Protein 6JTG (pdb70)

InterPro domains:
  IPR001401 Dynamin, GTPase domain [SM00053] (265-515)
  IPR001401 Dynamin, GTPase domain [cd08771] (287-561)
  IPR022812 Dynamin [PR00195] (288-306)
  IPR022812 Dynamin [PR00195] (313-330)
  IPR022812 Dynamin [PR00195] (388-405)
  IPR022812 Dynamin [PR00195] (457-473)
  IPR022812 Dynamin [PTHR11566] (264-950)
  IPR027417 P-loop containing nucleoside triphosphate hydrolase [G3DSA:3.40.50.300] (258-605)
  IPR027417 P-loop containing nucleoside triphosphate hydrolase [SSF52540] (259-561)
  IPR030381 Dynamin-type guanine nucleotide-binding (G) domain [PS51718] (285-561)
  IPR045063 Dynamin, N-terminal [PF00350] (291-469)
  IPR045817 Dynamin-like GTPase OPA1, C-terminal [PF19434] (617-960)

Secondary structure (DSSP, 8-state):
-HHHHHHHHHHHSTT---SSS-------EEEEEBTTSSHHHHHHHHHT---S---TTS----S-EEEEEEE-SS-EEEETT--PPEETTSHHHHHHHHHHHHHHHHHHS-TT-S-----EEEEEEETTPPPEEEEE-PPB-SSPPTTS-TTHHHHHHHHHHHHH-STT-EEEEEEETTS-GGG-SSHHHHHHHSTT-SSEEEEEE-HHHHHHH-S-HHHHHHHHTT-SSS---SEEEE-----SSS---HHHHHHHHHHHHHT-HHHHTTSS-STT-SHHHHHHHHHHHHHHHHHHHSHHHHHHHHHHHHHT--TTHHHHHHHHHHHH--

Radius of gyration: 19.71 Å; Cα contacts (8 Å, |Δi|>4): 601; chains: 1; bounding box: 55×47×51 Å

Organism: Homo sapiens (NCBI:txid9606)

Sequence (330 aa):
SLIDMYSEVLDVLSDYDASYNTQDHLPRVVVVGDQSAGKTSVLEMIAQARIFPRGSGEMMTRSPVKVTLSEGPHHVALFKDSSREFDLTKEEDLAALRHEIELRMRKNVKEGCTVSPETISLNVKGPGLQRMVLVDLPGVINTVTSGMAPDTKETIFSISKAYMQNPNAIILCIQDGSVDAERSIVTDLVSQMDPHGRRTIFVLTKVDLAEKNVASPSRIQQIIEGKLFPMKALGYFAVVTGKGNSSESIEAIREYEEEFFQNSKLLKTSMLKAHQVTTRNLSLAVSDCFWKMVRESVEQQADSFKATRFNLEVREIQEKLDAFIEALHQ

Nearest PDB structures (foldseek):
  6jtg-assembly1_A-2  TM=1.003E+00  e=5.827E-71  Homo sapiens
  8ct1-assembly1_A  TM=9.389E-01  e=1.169E-50  Homo sapiens
  8eew-assembly1_A  TM=9.329E-01  e=7.433E-46  Homo sapiens
  4p4s-assembly1_A  TM=8.365E-01  e=9.097E-20  Homo sapiens
  4p4s-assembly1_B  TM=7.078E-01  e=1.936E-21  Homo sapiens

GO terms:
  GO:1902236 negative regulation of endoplasmic reticulum stress-induced intrinsic apoptotic signaling pathway (P, IGI)
  GO:0007005 mitochondrion organization (P, IMP)
  GO:0070300 phosphatidic acid binding (F, IDA)
  GO:0003924 GTPase activity (F, IDA)
  GO:1990627 mitochondrial inner membrane fusion (P, IDA)
  GO:0051259 protein complex oligomerization (P, IDA)
  GO:0046039 GTP metabolic process (P, IDA)
  GO:0097749 membrane tubulation (P, IDA)
  GO:0140523 GTPase-dependent fusogenic activity (F, IDA)
  GO:0180020 membrane bending activity (F, IDA)
  GO:1901612 cardiolipin binding (F, IDA)
  GO:0005743 mitochondrial inner membrane (C, EXP)
  GO:0005758 mitochondrial intermembrane space (C, EXP)
  GO:0003924 GTPase activity (F, EXP)
  GO:0042407 cristae formation (P, IMP)
  GO:0008053 mitochondrial fusion (P, IMP)
  GO:0005515 protein binding (F, IPI)
  GO:0005739 mitochondrion (C, HTP)
  GO:0005743 mitochondrial inner membrane (C, TAS)
  GO:0005739 mitochondrion (C, IDA)

Structure (mmCIF, N/CA/C/O backbone):
data_6JTG
#
_entry.id   6JTG
#
_cell.length_a   77.890
_cell.length_b   77.890
_cell.length_c   171.547
_cell.angle_alpha   90.00
_cell.angle_beta   90.00
_cell.angle_gamma   90.00
#
_symmetry.space_group_name_H-M   'P 43 21 2'
#
loop_
_entity.id
_entity.type
_entity.pdbx_description
1 polymer 'Dynamin-like 120 kDa protein, mitochondrial,OPA1 protein'
2 non-polymer "GUANOSINE-5'-DIPHOSPHATE"
3 non-polymer 'MAGNESIUM ION'
4 non-polymer 'BERYLLIUM TRIFLUORIDE ION'
5 non-polymer 'POTASSIUM ION'
6 water water
#
loop_
_atom_site.group_PDB
_atom_site.id
_atom_site.type_symbol
_atom_site.label_atom_id
_atom_site.label_alt_id
_atom_site.label_comp_id
_atom_site.label_asym_id
_atom_site.label_entity_id
_atom_site.label_seq_id
_atom_site.pdbx_PDB_ins_code
_atom_site.Cartn_x
_atom_site.Cartn_y
_atom_site.Cartn_z
_atom_site.occupancy
_atom_site.B_iso_or_equiv
_atom_site.auth_seq_id
_atom_site.auth_comp_id
_atom_site.auth_asym_id
_atom_site.auth_atom_id
_atom_site.pdbx_PDB_model_num
ATOM 1 N N . SER A 1 1 ? -10.912 0.395 -2.567 1.00 30.00 1 SER A N 1
ATOM 2 C CA . SER A 1 1 ? -12.271 -0.004 -2.833 1.00 30.00 1 SER A CA 1
ATOM 3 C C . SER A 1 1 ? -12.928 1.301 -3.019 1.00 30.00 1 SER A C 1
ATOM 4 O O . SER A 1 1 ? -14.099 1.416 -3.185 1.00 30.00 1 SER A O 1
ATOM 7 N N . LEU A 1 2 ? -12.155 2.331 -2.980 1.00 30.00 2 LEU A N 1
ATOM 8 C CA . LEU A 1 2 ? -12.802 3.554 -3.155 1.00 30.00 2 LEU A CA 1
ATOM 9 C C . LEU A 1 2 ? -13.093 3.766 -4.634 1.00 30.00 2 LEU A C 1
ATOM 10 O O . LEU A 1 2 ? -13.848 4.625 -4.984 1.00 30.00 2 LEU A O 1
ATOM 15 N N . ILE A 1 3 ? -12.551 2.901 -5.484 1.00 30.00 3 ILE A N 1
ATOM 16 C CA . ILE A 1 3 ? -12.739 3.024 -6.896 1.00 30.00 3 ILE A CA 1
ATOM 17 C C . ILE A 1 3 ? -13.961 2.257 -7.090 1.00 30.00 3 ILE A C 1
ATOM 18 O O . ILE A 1 3 ? -14.664 2.392 -8.027 1.00 30.00 3 ILE A O 1
ATOM 23 N N . ASP A 1 4 ? -14.207 1.439 -6.120 1.00 30.00 4 ASP A N 1
ATOM 24 C CA . ASP A 1 4 ? -15.353 0.598 -6.124 1.00 30.00 4 ASP A CA 1
ATOM 25 C C . ASP A 1 4 ? -16.508 1.390 -5.647 1.00 30.00 4 ASP A C 1
ATOM 26 O O . ASP A 1 4 ? -17.582 1.242 -6.140 1.00 30.00 4 ASP A O 1
ATOM 31 N N . MET A 1 5 ? -16.276 2.248 -4.689 1.00 58.43 5 MET A N 1
ATOM 32 C CA . MET A 1 5 ? -17.305 3.117 -4.233 1.00 57.42 5 MET A CA 1
ATOM 33 C C . MET A 1 5 ? -17.653 4.085 -5.343 1.00 57.36 5 MET A C 1
ATOM 34 O O . MET A 1 5 ? -18.786 4.344 -5.589 1.00 57.91 5 MET A O 1
ATOM 39 N N . TYR A 1 6 ? -16.659 4.602 -6.025 1.00 53.40 6 TYR A N 1
ATOM 40 C CA . TYR A 1 6 ? -16.901 5.579 -7.035 1.00 52.15 6 TYR A CA 1
ATOM 41 C C . TYR A 1 6 ? -17.753 4.992 -8.104 1.00 49.33 6 TYR A C 1
ATOM 42 O O . TYR A 1 6 ? -18.678 5.588 -8.554 1.00 47.71 6 TYR A O 1
ATOM 51 N N . SER A 1 7 ? -17.422 3.799 -8.524 1.00 52.93 7 SER A N 1
ATOM 52 C CA . SER A 1 7 ? -18.144 3.238 -9.655 1.00 56.13 7 SER A CA 1
ATOM 53 C C . SER A 1 7 ? -19.599 2.986 -9.311 1.00 56.83 7 SER A C 1
ATOM 54 O O . SER A 1 7 ? -20.468 3.057 -10.186 1.00 58.05 7 SER A O 1
ATOM 57 N N . GLU A 1 8 ? -19.889 2.686 -8.053 1.00 58.16 8 GLU A N 1
ATOM 58 C CA . GLU A 1 8 ? -21.276 2.439 -7.707 1.00 60.88 8 GLU A CA 1
ATOM 59 C C . GLU A 1 8 ? -22.049 3.749 -7.609 1.00 62.71 8 GLU A C 1
ATOM 60 O O . GLU A 1 8 ? -23.222 3.809 -7.995 1.00 63.64 8 GLU A O 1
ATOM 66 N N . VAL A 1 9 ? -21.396 4.825 -7.158 1.00 59.40 9 VAL A N 1
ATOM 67 C CA . VAL A 1 9 ? -21.972 6.158 -7.340 1.00 59.02 9 VAL A CA 1
ATOM 68 C C . VAL A 1 9 ? -22.267 6.409 -8.811 1.00 59.09 9 VAL A C 1
ATOM 69 O O . VAL A 1 9 ? -23.298 6.991 -9.161 1.00 64.14 9 VAL A O 1
ATOM 73 N N . LEU A 1 10 ? -21.374 5.962 -9.696 1.00 57.66 10 LEU A N 1
ATOM 74 C CA . LEU A 1 10 ? -21.571 6.196 -11.123 1.00 57.89 10 LEU A CA 1
ATOM 75 C C . LEU A 1 10 ? -22.783 5.444 -11.660 1.00 62.18 10 LEU A C 1
ATOM 76 O O . LEU A 1 10 ? -23.665 6.039 -12.289 1.00 69.08 10 LEU A O 1
ATOM 81 N N . ASP A 1 11 ? -22.838 4.135 -11.450 1.00 62.60 11 ASP A N 1
ATOM 82 C CA . ASP A 1 11 ? -23.886 3.348 -12.087 1.00 63.84 11 ASP A CA 1
ATOM 83 C C . ASP A 1 11 ? -25.176 3.272 -11.267 1.00 68.76 11 ASP A C 1
ATOM 84 O O . ASP A 1 11 ? -26.143 2.660 -11.734 1.00 75.01 11 ASP A O 1
ATOM 89 N N . VAL A 1 12 ? -25.234 3.882 -10.075 1.00 70.10 12 VAL A N 1
ATOM 90 C CA . VAL A 1 12 ? -26.534 4.227 -9.493 1.00 72.83 12 VAL A CA 1
ATOM 91 C C . VAL A 1 12 ? -26.979 5.625 -9.912 1.00 71.75 12 VAL A C 1
ATOM 92 O O . VAL A 1 12 ? -28.180 5.919 -9.875 1.00 77.10 12 VAL A O 1
ATOM 96 N N . LEU A 1 13 ? -26.046 6.493 -10.306 1.00 68.51 13 LEU A N 1
ATOM 97 C CA . LEU A 1 13 ? -26.357 7.775 -10.926 1.00 70.88 13 LEU A CA 1
ATOM 98 C C . LEU A 1 13 ? -26.982 7.621 -12.308 1.00 76.25 13 LEU A C 1
ATOM 99 O O . LEU A 1 13 ? -27.264 8.634 -12.965 1.00 76.44 13 LEU A O 1
ATOM 104 N N . SER A 1 14 ? -27.204 6.381 -12.754 1.00 76.09 14 SER A N 1
ATOM 105 C CA . SER A 1 14 ? -27.717 6.105 -14.095 1.00 81.45 14 SER A CA 1
ATOM 106 C C . SER A 1 14 ? -28.475 4.776 -14.056 1.00 83.97 14 SER A C 1
ATOM 107 O O . SER A 1 14 ? -27.836 3.720 -14.107 1.00 79.86 14 SER A O 1
ATOM 110 N N . ASP A 1 15 ? -29.800 4.760 -13.977 1.00 85.74 15 ASP A N 1
ATOM 111 C CA . ASP A 1 15 ? -30.714 5.876 -13.629 1.00 88.97 15 ASP A CA 1
ATOM 112 C C . ASP A 1 15 ? -30.909 7.055 -14.568 1.00 88.69 15 ASP A C 1
ATOM 113 O O . ASP A 1 15 ? -31.908 7.132 -15.239 1.00 91.37 15 ASP A O 1
ATOM 118 N N . TYR A 1 16 ? -29.963 7.959 -14.610 1.00 90.54 16 TYR A N 1
ATOM 119 C CA . TYR A 1 16 ? -29.862 8.964 -15.663 1.00 90.47 16 TYR A CA 1
ATOM 120 C C . TYR A 1 16 ? -30.946 10.019 -15.765 1.00 93.48 16 TYR A C 1
ATOM 121 O O . TYR A 1 16 ? -31.241 10.447 -16.857 1.00 94.86 16 TYR A O 1
ATOM 130 N N . ASP A 1 17 ? -31.545 10.450 -14.661 1.00 96.17 17 ASP A N 1
ATOM 131 C CA . ASP A 1 17 ? -32.686 11.367 -14.761 1.00 94.58 17 ASP A CA 1
ATOM 132 C C . ASP A 1 17 ? -32.430 12.450 -15.793 1.00 92.42 17 ASP A C 1
ATOM 133 O O . ASP A 1 17 ? -33.193 12.620 -16.707 1.00 91.76 17 ASP A O 1
ATOM 138 N N . ALA A 1 18 ? -31.331 13.165 -15.653 1.00 88.27 18 ALA A N 1
ATOM 139 C CA . ALA A 1 18 ? -30.916 14.109 -16.671 1.00 86.96 18 ALA A CA 1
ATOM 140 C C . ALA A 1 18 ? -31.584 15.458 -16.705 1.00 86.10 18 ALA A C 1
ATOM 141 O O . ALA A 1 18 ? -32.381 15.708 -17.560 1.00 86.60 18 ALA A O 1
ATOM 143 N N . SER A 1 19 ? -31.288 16.326 -15.759 1.00 89.25 19 SER A N 1
ATOM 144 C CA . SER A 1 19 ? -32.043 17.554 -15.632 1.00 85.91 19 SER A CA 1
ATOM 145 C C . SER A 1 19 ? -31.205 18.672 -15.070 1.00 87.12 19 SER A C 1
ATOM 146 O O . SER A 1 19 ? -29.992 18.579 -15.024 1.00 84.70 19 SER A O 1
ATOM 149 N N . TYR A 1 20 ? -31.861 19.741 -14.649 1.00 85.49 20 TYR A N 1
ATOM 150 C CA . TYR A 1 20 ? -31.168 20.866 -14.027 1.00 78.19 20 TYR A CA 1
ATOM 151 C C . TYR A 1 20 ? -30.620 20.487 -12.652 1.00 85.64 20 TYR A C 1
ATOM 152 O O . TYR A 1 20 ? -29.474 20.818 -12.322 1.00 84.35 20 TYR A O 1
ATOM 161 N N . ASN A 1 21 ? -31.421 19.785 -11.844 1.00 86.28 21 ASN A N 1
ATOM 162 C CA . ASN A 1 21 ? -31.043 19.436 -10.479 1.00 89.61 21 ASN A CA 1
ATOM 163 C C . ASN A 1 21 ? -30.128 18.217 -10.398 1.00 92.42 21 ASN A C 1
ATOM 164 O O . ASN A 1 21 ? -29.636 17.906 -9.305 1.00 89.17 21 ASN A O 1
ATOM 169 N N . THR A 1 22 ? -29.882 17.521 -11.530 1.00 87.06 22 THR A N 1
ATOM 170 C CA . THR A 1 22 ? -29.127 16.269 -11.538 1.00 81.24 22 THR A CA 1
ATOM 171 C C . THR A 1 22 ? -28.320 16.187 -12.838 1.00 76.91 22 THR A C 1
ATOM 172 O O . THR A 1 22 ? -28.670 15.470 -13.781 1.00 76.79 22 THR A O 1
ATOM 176 N N . GLN A 1 23 ? -27.227 16.932 -12.884 1.00 68.17 23 GLN A N 1
ATOM 177 C CA . GLN A 1 23 ? -26.234 16.765 -13.930 1.00 58.52 23 GLN A CA 1
ATOM 178 C C . GLN A 1 23 ? -25.235 15.696 -13.510 1.00 52.58 23 GLN A C 1
ATOM 179 O O . GLN A 1 23 ? -24.930 15.534 -12.324 1.00 51.57 23 GLN A O 1
ATOM 185 N N . ASP A 1 24 ? -24.728 14.960 -14.495 1.00 46.83 24 ASP A N 1
ATOM 186 C CA . ASP A 1 24 ? -23.725 13.918 -14.273 1.00 44.52 24 ASP A CA 1
ATOM 187 C C . ASP A 1 24 ? -22.379 14.429 -14.776 1.00 41.55 24 ASP A C 1
ATOM 188 O O . ASP A 1 24 ? -21.976 14.164 -15.911 1.00 39.59 24 ASP A O 1
ATOM 193 N N . HIS A 1 25 ? -21.677 15.162 -13.911 1.00 38.65 25 HIS A N 1
ATOM 194 C CA . HIS A 1 25 ? -20.384 15.753 -14.232 1.00 35.29 25 HIS A CA 1
ATOM 195 C C . HIS A 1 25 ? -19.251 15.049 -13.500 1.00 34.30 25 HIS A C 1
ATOM 196 O O . HIS A 1 25 ? -18.258 15.673 -13.121 1.00 35.55 25 HIS A O 1
ATOM 203 N N . LEU A 1 26 ? -19.378 13.735 -13.316 1.00 35.28 26 LEU A N 1
ATOM 204 C CA . LEU A 1 26 ? -18.276 13.063 -12.636 1.00 34.81 26 LEU A CA 1
ATOM 205 C C . LEU A 1 26 ? -17.257 12.519 -13.643 1.00 27.28 26 LEU A C 1
ATOM 206 O O . LEU A 1 26 ? -17.634 12.021 -14.707 1.00 27.52 26 LEU A O 1
ATOM 211 N N . PRO A 1 27 ? -15.975 12.611 -13.301 1.00 29.57 27 PRO A N 1
ATOM 212 C CA . PRO A 1 27 ? -14.919 12.162 -14.218 1.00 31.27 27 PRO A CA 1
ATOM 213 C C . PRO A 1 27 ? -15.138 10.734 -14.704 1.00 37.94 27 PRO A C 1
ATOM 214 O O . PRO A 1 27 ? -15.430 9.823 -13.913 1.00 36.24 27 PRO A O 1
ATOM 218 N N . ARG A 1 28 ? -15.015 10.561 -16.026 1.00 31.51 28 ARG A N 1
ATOM 219 C CA . ARG A 1 28 ? -14.710 9.289 -16.665 1.00 30.31 28 ARG A CA 1
ATOM 220 C C . ARG A 1 28 ? -13.597 9.539 -17.671 1.00 29.89 28 ARG A C 1
ATOM 221 O O . ARG A 1 28 ? -13.420 10.663 -18.138 1.00 32.01 28 ARG A O 1
ATOM 229 N N . VAL A 1 29 ? -12.826 8.505 -17.982 1.00 27.44 29 VAL A N 1
ATOM 230 C CA . VAL A 1 29 ? -11.856 8.583 -19.066 1.00 27.06 29 VAL A CA 1
ATOM 231 C C . VAL A 1 29 ? -12.539 8.064 -20.320 1.00 29.57 29 VAL A C 1
ATOM 232 O O . VAL A 1 29 ? -12.976 6.911 -20.372 1.00 29.29 29 VAL A O 1
ATOM 236 N N . VAL A 1 30 ? -12.629 8.911 -21.331 1.00 26.27 30 VAL A N 1
ATOM 237 C CA . VAL A 1 30 ? -13.496 8.690 -22.474 1.00 25.55 30 VAL A CA 1
ATOM 238 C C . VAL A 1 30 ? -12.584 8.502 -23.679 1.00 22.48 30 VAL A C 1
ATOM 239 O O . VAL A 1 30 ? -11.750 9.365 -23.963 1.00 23.46 30 VAL A O 1
ATOM 243 N N . VAL A 1 31 ? -12.678 7.350 -24.342 1.00 22.26 31 VAL A N 1
ATOM 244 C CA . VAL A 1 31 ? -11.689 6.943 -25.333 1.00 21.78 31 VAL A CA 1
ATOM 245 C C . VAL A 1 31 ? -12.291 7.189 -26.700 1.00 21.56 31 VAL A C 1
ATOM 246 O O . VAL A 1 31 ? -13.197 6.465 -27.118 1.00 23.75 31 VAL A O 1
ATOM 250 N N . VAL A 1 32 ? -11.787 8.201 -27.410 1.00 20.22 32 VAL A N 1
ATOM 251 C CA . VAL A 1 32 ? -12.383 8.610 -28.678 1.00 19.39 32 VAL A CA 1
ATOM 252 C C . VAL A 1 32 ? -11.306 8.585 -29.754 1.00 19.28 32 VAL A C 1
ATOM 253 O O . VAL A 1 32 ? -10.119 8.688 -29.463 1.00 18.68 32 VAL A O 1
ATOM 257 N N . GLY A 1 33 ? -11.733 8.443 -31.003 1.00 20.46 33 GLY A N 1
ATOM 258 C CA . GLY A 1 33 ? -10.805 8.413 -32.120 1.00 18.25 33 GLY A CA 1
ATOM 259 C C . GLY A 1 33 ? -11.468 7.859 -33.354 1.00 19.86 33 GLY A C 1
ATOM 260 O O . GLY A 1 33 ? -12.528 7.225 -33.288 1.00 22.15 33 GLY A O 1
ATOM 261 N N . ASP A 1 34 ? -10.824 8.098 -34.497 1.00 15.97 34 ASP A N 1
ATOM 262 C CA . ASP A 1 34 ? -11.364 7.567 -35.745 1.00 18.68 34 ASP A CA 1
ATOM 263 C C . ASP A 1 34 ? -11.514 6.051 -35.654 1.00 18.84 34 ASP A C 1
ATOM 264 O O . ASP A 1 34 ? -10.793 5.378 -34.912 1.00 16.55 34 ASP A O 1
ATOM 269 N N . GLN A 1 35 ? -12.458 5.512 -36.427 1.00 18.67 35 GLN A N 1
ATOM 270 C CA . GLN A 1 35 ? -12.584 4.063 -36.554 1.00 21.13 35 GLN A CA 1
ATOM 271 C C . GLN A 1 35 ? -11.224 3.419 -36.842 1.00 21.63 35 GLN A C 1
ATOM 272 O O . GLN A 1 35 ? -10.481 3.862 -37.727 1.00 19.45 35 GLN A O 1
ATOM 278 N N . SER A 1 36 ? -10.888 2.403 -36.046 1.00 17.95 36 SER A N 1
ATOM 279 C CA . SER A 1 36 ? -9.678 1.589 -36.135 1.00 20.38 36 SER A CA 1
ATOM 280 C C . SER A 1 36 ? -8.392 2.316 -35.752 1.00 23.77 36 SER A C 1
ATOM 281 O O . SER A 1 36 ? -7.303 1.771 -35.983 1.00 24.27 36 SER A O 1
ATOM 284 N N . ALA A 1 37 ? -8.467 3.530 -35.192 1.00 21.15 37 ALA A N 1
ATOM 285 C CA . ALA A 1 37 ? -7.259 4.163 -34.671 1.00 22.89 37 ALA A CA 1
ATOM 286 C C . ALA A 1 37 ? -6.635 3.344 -33.547 1.00 22.95 37 ALA A C 1
ATOM 287 O O . ALA A 1 37 ? -5.423 3.452 -33.311 1.00 20.54 37 ALA A O 1
ATOM 289 N N . GLY A 1 38 ? -7.429 2.520 -32.865 1.00 18.90 38 GLY A N 1
ATOM 290 C CA . GLY A 1 38 ? -6.887 1.673 -31.821 1.00 22.87 38 GLY A CA 1
ATOM 291 C C . GLY A 1 38 ? -7.381 1.993 -30.422 1.00 20.98 38 GLY A C 1
ATOM 292 O O . GLY A 1 38 ? -6.674 1.720 -29.449 1.00 20.79 38 GLY A O 1
ATOM 293 N N . LYS A 1 39 ? -8.589 2.565 -30.315 1.00 21.45 39 LYS A N 1
ATOM 294 C CA . LYS A 1 39 ? -9.195 2.865 -29.013 1.00 22.67 39 LYS A CA 1
ATOM 295 C C . LYS A 1 39 ? -9.287 1.608 -28.149 1.00 21.07 39 LYS A C 1
ATOM 296 O O . LYS A 1 39 ? -8.768 1.560 -27.023 1.00 20.96 39 LYS A O 1
ATOM 302 N N . THR A 1 40 ? -9.935 0.569 -28.678 1.00 20.80 40 THR A N 1
ATOM 303 C CA . THR A 1 40 ? -10.085 -0.667 -27.922 1.00 25.19 40 THR A CA 1
ATOM 304 C C . THR A 1 40 ? -8.735 -1.323 -27.643 1.00 24.71 40 THR A C 1
ATOM 305 O O . THR A 1 40 ? -8.553 -1.924 -26.583 1.00 23.86 40 THR A O 1
ATOM 309 N N . SER A 1 41 ? -7.772 -1.194 -28.561 1.00 21.84 41 SER A N 1
ATOM 310 C CA . SER A 1 41 ? -6.448 -1.763 -28.326 1.00 23.59 41 SER A CA 1
ATOM 311 C C . SER A 1 41 ? -5.760 -1.105 -27.131 1.00 24.73 41 SER A C 1
ATOM 312 O O . SER A 1 41 ? -5.140 -1.792 -26.305 1.00 24.37 41 SER A O 1
ATOM 315 N N . VAL A 1 42 ? -5.883 0.222 -27.009 1.00 23.35 42 VAL A N 1
ATOM 316 C CA . VAL A 1 42 ? -5.355 0.924 -25.839 1.00 26.13 42 VAL A CA 1
ATOM 317 C C . VAL A 1 42 ? -6.049 0.434 -24.569 1.00 24.93 42 VAL A C 1
ATOM 318 O O . VAL A 1 42 ? -5.403 0.112 -23.556 1.00 25.47 42 VAL A O 1
ATOM 322 N N . LEU A 1 43 ? -7.379 0.367 -24.611 1.00 23.95 43 LEU A N 1
ATOM 323 C CA . LEU A 1 43 ? -8.116 -0.161 -23.473 1.00 25.58 43 LEU A CA 1
ATOM 324 C C . LEU A 1 43 ? -7.622 -1.551 -23.086 1.00 27.37 43 LEU A C 1
ATOM 325 O O . LEU A 1 43 ? -7.450 -1.843 -21.905 1.00 27.94 43 LEU A O 1
ATOM 330 N N . GLU A 1 44 ? -7.380 -2.423 -24.061 1.00 26.40 44 GLU A N 1
ATOM 331 C CA . GLU A 1 44 ? -6.997 -3.781 -23.702 1.00 28.60 44 GLU A CA 1
ATOM 332 C C . GLU A 1 44 ? -5.578 -3.842 -23.154 1.00 31.52 44 GLU A C 1
ATOM 333 O O . GLU A 1 44 ? -5.287 -4.700 -22.310 1.00 31.34 44 GLU A O 1
ATOM 339 N N . MET A 1 45 ? -4.688 -2.941 -23.581 1.00 27.61 45 MET A N 1
ATOM 340 C CA . MET A 1 45 ? -3.365 -2.950 -22.959 1.00 29.78 45 MET A CA 1
ATOM 341 C C . MET A 1 45 ? -3.424 -2.427 -21.521 1.00 33.07 45 MET A C 1
ATOM 342 O O . MET A 1 45 ? -2.634 -2.859 -20.674 1.00 33.76 45 MET A O 1
ATOM 347 N N . ILE A 1 46 ? -4.374 -1.539 -21.210 1.00 29.07 46 ILE A N 1
ATOM 348 C CA . ILE A 1 46 ? -4.511 -1.080 -19.824 1.00 30.97 46 ILE A CA 1
ATOM 349 C C . ILE A 1 46 ? -5.258 -2.118 -18.957 1.00 35.03 46 ILE A C 1
ATOM 350 O O . ILE A 1 46 ? -4.854 -2.416 -17.826 1.00 33.85 46 ILE A O 1
ATOM 355 N N . ALA A 1 47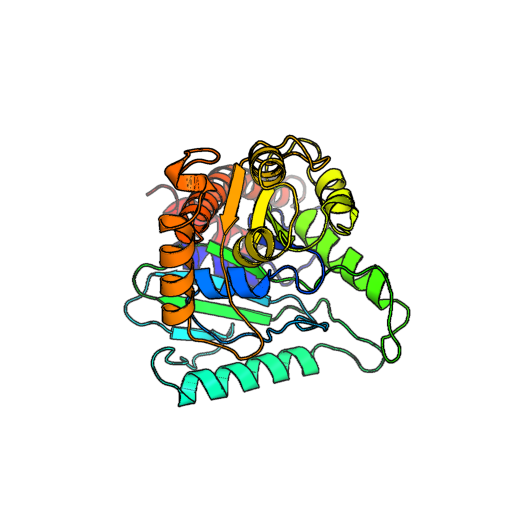 ? -6.350 -2.691 -19.459 1.00 31.97 47 ALA A N 1
ATOM 356 C CA . ALA A 1 47 ? -7.043 -3.746 -18.729 1.00 33.09 47 ALA A CA 1
ATOM 357 C C . ALA A 1 47 ? -6.275 -5.066 -18.756 1.00 35.42 47 ALA A C 1
ATOM 358 O O . ALA A 1 47 ? -6.572 -5.953 -17.944 1.00 32.28 47 ALA A O 1
ATOM 360 N N . GLN A 1 48 ? -5.310 -5.203 -19.677 1.00 31.37 48 GLN A N 1
ATOM 361 C CA . GLN A 1 48 ? -4.457 -6.390 -19.829 1.00 33.77 48 GLN A CA 1
ATOM 362 C C . GLN A 1 48 ? -5.244 -7.669 -20.125 1.00 34.79 48 GLN A C 1
ATOM 363 O O . GLN A 1 48 ? -4.880 -8.758 -19.672 1.00 37.47 48 GLN A O 1
ATOM 369 N N . ALA A 1 49 ? -6.292 -7.562 -20.939 1.00 32.53 49 ALA A N 1
ATOM 370 C CA . ALA A 1 49 ? -7.045 -8.747 -21.330 1.00 35.49 49 ALA A CA 1
ATOM 371 C C . ALA A 1 49 ? -7.591 -8.566 -22.738 1.00 33.40 49 ALA A C 1
ATOM 372 O O . ALA A 1 49 ? -7.970 -7.459 -23.122 1.00 30.60 49 ALA A O 1
ATOM 374 N N . ARG A 1 50 ? -7.656 -9.666 -23.497 1.00 33.18 50 ARG A N 1
ATOM 375 C CA . ARG A 1 50 ? -8.204 -9.649 -24.860 1.00 29.12 50 ARG A CA 1
ATOM 376 C C . ARG A 1 50 ? -9.652 -10.109 -24.819 1.00 32.16 50 ARG A C 1
ATOM 377 O O . ARG A 1 50 ? -9.956 -11.287 -24.999 1.00 31.59 50 ARG A O 1
ATOM 385 N N . ILE A 1 51 ? -10.564 -9.165 -24.617 1.00 32.47 51 ILE A N 1
ATOM 386 C CA . ILE A 1 51 ? -11.929 -9.568 -24.324 1.00 30.20 51 ILE A CA 1
ATOM 387 C C . ILE A 1 51 ? -12.960 -8.818 -25.162 1.00 29.58 51 ILE A C 1
ATOM 388 O O . ILE A 1 51 ? -14.115 -9.246 -25.249 1.00 31.14 51 ILE A O 1
ATOM 393 N N . PHE A 1 52 ? -12.569 -7.718 -25.797 1.00 28.62 52 PHE A N 1
ATOM 394 C CA . PHE A 1 52 ? -13.527 -6.841 -26.474 1.00 25.48 52 PHE A CA 1
ATOM 395 C C . PHE A 1 52 ? -13.456 -6.979 -27.984 1.00 21.93 52 PHE A C 1
ATOM 396 O O . PHE A 1 52 ? -12.417 -7.347 -28.534 1.00 24.12 52 PHE A O 1
ATOM 404 N N . PRO A 1 53 ? -14.533 -6.664 -28.699 1.00 26.92 53 PRO A N 1
ATOM 405 C CA . PRO A 1 53 ? -14.459 -6.697 -30.170 1.00 25.29 53 PRO A CA 1
ATOM 406 C C . PRO A 1 53 ? -13.439 -5.692 -30.685 1.00 25.05 53 PRO A C 1
ATOM 407 O O . PRO A 1 53 ? -13.472 -4.507 -30.340 1.00 26.99 53 PRO A O 1
ATOM 411 N N . ARG A 1 54 ? -12.555 -6.176 -31.551 1.00 22.46 54 ARG A N 1
ATOM 412 C CA . ARG A 1 54 ? -11.352 -5.462 -31.923 1.00 23.50 54 ARG A CA 1
ATOM 413 C C . ARG A 1 54 ? -10.878 -5.974 -33.274 1.00 28.81 54 ARG A C 1
ATOM 414 O O . ARG A 1 54 ? -10.867 -7.182 -33.510 1.00 30.39 54 ARG A O 1
ATOM 422 N N . GLY A 1 55 ? -10.500 -5.053 -34.162 1.00 29.63 55 GLY A N 1
ATOM 423 C CA . GLY A 1 55 ? -9.978 -5.462 -35.450 1.00 29.04 55 GLY A CA 1
ATOM 424 C C . GLY A 1 55 ? -9.856 -4.344 -36.462 1.00 31.57 55 GLY A C 1
ATOM 425 O O . GLY A 1 55 ? -10.600 -3.362 -36.412 1.00 32.91 55 GLY A O 1
ATOM 426 N N . SER A 1 56 ? -8.905 -4.482 -37.378 1.00 33.38 56 SER A N 1
ATOM 427 C CA . SER A 1 56 ? -8.662 -3.489 -38.409 1.00 33.45 56 SER A CA 1
ATOM 428 C C . SER A 1 56 ? -9.692 -3.583 -39.533 1.00 32.06 56 SER A C 1
ATOM 429 O O . SER A 1 56 ? -10.278 -4.638 -39.805 1.00 29.87 56 SER A O 1
ATOM 432 N N . GLY A 1 57 ? -9.896 -2.454 -40.200 1.00 26.27 57 GLY A N 1
ATOM 433 C CA . GLY A 1 57 ? -10.628 -2.431 -41.444 1.00 29.80 57 GLY A CA 1
ATOM 434 C C . GLY A 1 57 ? -12.130 -2.267 -41.350 1.00 30.44 57 GLY A C 1
ATOM 435 O O . GLY A 1 57 ? -12.774 -2.090 -42.396 1.00 30.55 57 GLY A O 1
ATOM 436 N N . GLU A 1 58 ? -12.719 -2.310 -40.151 1.00 32.23 58 GLU A N 1
ATOM 437 C CA . GLU A 1 58 ? -14.173 -2.211 -40.061 1.00 31.39 58 GLU A CA 1
ATOM 438 C C . GLU A 1 58 ? -14.598 -1.745 -38.678 1.00 27.05 58 GLU A C 1
ATOM 439 O O . GLU A 1 58 ? -13.794 -1.666 -37.747 1.00 30.06 58 GLU A O 1
ATOM 445 N N . MET A 1 59 ? -15.888 -1.431 -38.568 1.00 23.74 59 MET A N 1
ATOM 446 C CA . MET A 1 59 ? -16.475 -0.906 -37.339 1.00 26.66 59 MET A CA 1
ATOM 447 C C . MET A 1 59 ? -16.671 -2.036 -36.332 1.00 29.16 59 MET A C 1
ATOM 448 O O . MET A 1 59 ? -17.428 -2.981 -36.590 1.00 28.90 59 MET A O 1
ATOM 453 N N . MET A 1 60 ? -16.019 -1.931 -35.177 1.00 24.45 60 MET A N 1
ATOM 454 C CA . MET A 1 60 ? -16.031 -3.025 -34.224 1.00 22.48 60 MET A CA 1
ATOM 455 C C . MET A 1 60 ? -16.729 -2.702 -32.902 1.00 27.95 60 MET A C 1
ATOM 456 O O . MET A 1 60 ? -17.360 -3.588 -32.319 1.00 28.57 60 MET A O 1
ATOM 461 N N . THR A 1 61 ? -16.655 -1.471 -32.419 1.00 25.94 61 THR A N 1
ATOM 462 C CA . THR A 1 61 ? -17.265 -1.081 -31.150 1.00 22.24 61 THR A CA 1
ATOM 463 C C . THR A 1 61 ? -18.576 -0.367 -31.477 1.00 23.82 61 THR A C 1
ATOM 464 O O . THR A 1 61 ? -18.567 0.795 -31.887 1.00 24.95 61 THR A O 1
ATOM 468 N N . ARG A 1 62 ? -19.710 -1.062 -31.324 1.00 24.59 62 ARG A N 1
ATOM 469 C CA . ARG A 1 62 ? -20.988 -0.544 -31.814 1.00 27.43 62 ARG A CA 1
ATOM 470 C C . ARG A 1 62 ? -21.857 0.014 -30.697 1.00 23.69 62 ARG A C 1
ATOM 471 O O . ARG A 1 62 ? -22.999 0.408 -30.942 1.00 26.22 62 ARG A O 1
ATOM 479 N N . SER A 1 63 ? -21.320 0.101 -29.493 1.00 23.36 63 SER A N 1
ATOM 480 C CA . SER A 1 63 ? -21.994 0.749 -28.378 1.00 28.18 63 SER A CA 1
ATOM 481 C C . SER A 1 63 ? -20.926 1.101 -27.355 1.00 25.13 63 SER A C 1
ATOM 482 O O . SER A 1 63 ? -19.834 0.542 -27.399 1.00 27.19 63 SER A O 1
ATOM 485 N N . PRO A 1 64 ? -21.191 2.044 -26.456 1.00 24.86 64 PRO A N 1
ATOM 486 C CA . PRO A 1 64 ? -20.176 2.367 -25.442 1.00 26.09 64 PRO A CA 1
ATOM 487 C C . PRO A 1 64 ? -19.955 1.193 -24.495 1.00 29.93 64 PRO A C 1
ATOM 488 O O . PRO A 1 64 ? -20.887 0.461 -24.155 1.00 30.37 64 PRO A O 1
ATOM 492 N N . VAL A 1 65 ? -18.706 1.013 -24.075 1.00 24.29 65 VAL A N 1
ATOM 493 C CA . VAL A 1 65 ? -18.329 -0.051 -23.159 1.00 24.72 65 VAL A CA 1
ATOM 494 C C . VAL A 1 65 ? -17.645 0.614 -21.974 1.00 25.49 65 VAL A C 1
ATOM 495 O O . VAL A 1 65 ? -16.540 1.138 -22.115 1.00 28.09 65 VAL A O 1
ATOM 499 N N . LYS A 1 66 ? -18.298 0.600 -20.813 1.00 26.86 66 LYS A N 1
ATOM 500 C CA . LYS A 1 66 ? -17.757 1.187 -19.588 1.00 28.94 66 LYS A CA 1
ATOM 501 C C . LYS A 1 66 ? -17.021 0.104 -18.799 1.00 27.16 66 LYS A C 1
ATOM 502 O O . LYS A 1 66 ? -17.602 -0.929 -18.448 1.00 28.32 66 LYS A O 1
ATOM 508 N N . VAL A 1 67 ? -15.736 0.329 -18.561 1.00 25.76 67 VAL A N 1
ATOM 509 C CA . VAL A 1 67 ? -14.877 -0.580 -17.820 1.00 26.65 67 VAL A CA 1
ATOM 510 C C . VAL A 1 67 ? -14.360 0.153 -16.591 1.00 29.80 67 VAL A C 1
ATOM 511 O O . VAL A 1 67 ? -13.708 1.198 -16.706 1.00 30.97 67 VAL A O 1
ATOM 515 N N . THR A 1 68 ? -14.654 -0.387 -15.422 1.00 28.28 68 THR A N 1
ATOM 516 C CA . THR A 1 68 ? -14.061 0.065 -14.178 1.00 26.82 68 THR A CA 1
ATOM 517 C C . THR A 1 68 ? -12.875 -0.842 -13.893 1.00 29.32 68 THR A C 1
ATOM 518 O O . THR A 1 68 ? -13.024 -2.065 -13.874 1.00 33.81 68 THR A O 1
ATOM 522 N N . LEU A 1 69 ? -11.696 -0.256 -13.758 1.00 28.63 69 LEU A N 1
ATOM 523 C CA . LEU A 1 69 ? -10.471 -0.984 -13.473 1.00 32.43 69 LEU A CA 1
ATOM 524 C C . LEU A 1 69 ? -10.119 -0.792 -12.010 1.00 36.70 69 LEU A C 1
ATOM 525 O O . LEU A 1 69 ? -10.010 0.350 -11.542 1.00 41.77 69 LEU A O 1
ATOM 530 N N . SER A 1 70 ? -9.912 -1.899 -11.301 1.00 38.94 70 SER A N 1
ATOM 531 C CA . SER A 1 70 ? -9.581 -1.841 -9.884 1.00 42.49 70 SER A CA 1
ATOM 532 C C . SER A 1 70 ? -8.523 -2.884 -9.551 1.00 46.46 70 SER A C 1
ATOM 533 O O . SER A 1 70 ? -8.244 -3.802 -10.335 1.00 39.97 70 SER A O 1
ATOM 536 N N . GLU A 1 71 ? -7.933 -2.713 -8.364 1.00 52.83 71 GLU A N 1
ATOM 537 C CA . GLU A 1 71 ? -6.893 -3.609 -7.869 1.00 49.26 71 GLU A CA 1
ATOM 538 C C . GLU A 1 71 ? -7.509 -4.884 -7.320 1.00 42.79 71 GLU A C 1
ATOM 539 O O . GLU A 1 71 ? -8.577 -4.866 -6.702 1.00 38.41 71 GLU A O 1
ATOM 545 N N . GLY A 1 72 ? -6.833 -5.994 -7.547 1.00 44.04 72 GLY A N 1
ATOM 546 C CA . GLY A 1 72 ? -7.300 -7.247 -7.022 1.00 42.91 72 GLY A CA 1
ATOM 547 C C . GLY A 1 72 ? -6.223 -8.303 -7.028 1.00 43.79 72 GLY A C 1
ATOM 548 O O . GLY A 1 72 ? -5.223 -8.217 -7.751 1.00 42.35 72 GLY A O 1
ATOM 549 N N . PRO A 1 73 ? -6.496 -9.381 -6.343 1.00 46.73 73 PRO A N 1
ATOM 550 C CA . PRO A 1 73 ? -5.607 -10.511 -6.256 1.00 42.11 73 PRO A CA 1
ATOM 551 C C . PRO A 1 73 ? -5.651 -11.415 -7.464 1.00 44.83 73 PRO A C 1
ATOM 552 O O . PRO A 1 73 ? -4.671 -11.994 -7.797 1.00 50.39 73 PRO A O 1
ATOM 556 N N . HIS A 1 74 ? -6.746 -11.510 -8.158 1.00 43.00 74 HIS A N 1
ATOM 557 C CA . HIS A 1 74 ? -6.718 -12.297 -9.374 1.00 44.97 74 HIS A CA 1
ATOM 558 C C . HIS A 1 74 ? -7.159 -11.498 -10.598 1.00 39.43 74 HIS A C 1
ATOM 559 O O . HIS A 1 74 ? -7.939 -10.650 -10.421 1.00 37.61 74 HIS A O 1
ATOM 566 N N . HIS A 1 75 ? -6.659 -11.735 -11.814 1.00 37.79 75 HIS A N 1
ATOM 567 C CA . HIS A 1 75 ? -7.223 -11.024 -12.950 1.00 34.44 75 HIS A CA 1
ATOM 568 C C . HIS A 1 75 ? -8.624 -11.553 -13.241 1.00 33.28 75 HIS A C 1
ATOM 569 O O . HIS A 1 75 ? -8.763 -12.655 -13.781 1.00 37.85 75 HIS A O 1
ATOM 576 N N . VAL A 1 76 ? -9.668 -10.789 -12.896 1.00 29.69 76 VAL A N 1
ATOM 577 C CA . VAL A 1 76 ? -11.050 -11.220 -13.099 1.00 32.98 76 VAL A CA 1
ATOM 578 C C . VAL A 1 76 ? -11.856 -10.115 -13.768 1.00 31.77 76 VAL A C 1
ATOM 579 O O . VAL A 1 76 ? -11.495 -8.940 -13.727 1.00 32.63 76 VAL A O 1
ATOM 583 N N . ALA A 1 77 ? -12.983 -10.510 -14.372 1.00 31.85 77 ALA A N 1
ATOM 584 C CA . ALA A 1 77 ? -13.957 -9.573 -14.919 1.00 26.42 77 ALA A CA 1
ATOM 585 C C . ALA A 1 77 ? -15.363 -10.017 -14.546 1.00 28.81 77 ALA A C 1
ATOM 586 O O . ALA A 1 77 ? -15.653 -11.213 -14.528 1.00 31.55 77 ALA A O 1
ATOM 588 N N . LEU A 1 78 ? -16.227 -9.045 -14.246 1.00 29.33 78 LEU A N 1
ATOM 589 C CA . LEU A 1 78 ? -17.638 -9.273 -13.954 1.00 29.34 78 LEU A CA 1
ATOM 590 C C . LEU A 1 78 ? -18.478 -8.248 -14.681 1.00 28.89 78 LEU A C 1
ATOM 591 O O . LEU A 1 78 ? -18.144 -7.069 -14.661 1.00 31.83 78 LEU A O 1
ATOM 596 N N . PHE A 1 79 ? -19.598 -8.661 -15.257 1.00 27.23 79 PHE A N 1
ATOM 597 C CA . PHE A 1 79 ? -20.532 -7.637 -15.702 1.00 29.89 79 PHE A CA 1
ATOM 598 C C . PHE A 1 79 ? -21.152 -6.926 -14.505 1.00 33.77 79 PHE A C 1
ATOM 599 O O . PHE A 1 79 ? -21.164 -7.431 -13.379 1.00 34.33 79 PHE A O 1
ATOM 607 N N . LYS A 1 80 ? -21.652 -5.720 -14.769 1.00 34.84 80 LYS A N 1
ATOM 608 C CA . LYS A 1 80 ? -22.432 -4.982 -13.789 1.00 37.27 80 LYS A CA 1
ATOM 609 C C . LYS A 1 80 ? -23.634 -5.800 -13.330 1.00 38.31 80 LYS A C 1
ATOM 610 O O . LYS A 1 80 ? -24.291 -6.470 -14.130 1.00 37.17 80 LYS A O 1
ATOM 616 N N . ASP A 1 81 ? -23.922 -5.735 -12.028 1.00 42.99 81 ASP A N 1
ATOM 617 C CA . ASP A 1 81 ? -25.027 -6.482 -11.417 1.00 44.69 81 ASP A CA 1
ATOM 618 C C . ASP A 1 81 ? -24.964 -7.956 -11.797 1.00 43.96 81 ASP A C 1
ATOM 619 O O . ASP A 1 81 ? -25.940 -8.545 -12.267 1.00 46.88 81 ASP A O 1
ATOM 624 N N . SER A 1 82 ? -23.793 -8.551 -11.611 1.00 40.14 82 SER A N 1
ATOM 625 C CA . SER A 1 82 ? -23.651 -9.968 -11.883 1.00 39.17 82 SER A CA 1
ATOM 626 C C . SER A 1 82 ? -22.626 -10.526 -10.911 1.00 35.03 82 SER A C 1
ATOM 627 O O . SER A 1 82 ? -21.746 -9.811 -10.431 1.00 40.25 82 SER A O 1
ATOM 630 N N . SER A 1 83 ? -22.767 -11.802 -10.609 1.00 36.78 83 SER A N 1
ATOM 631 C CA . SER A 1 83 ? -21.868 -12.481 -9.694 1.00 40.77 83 SER A CA 1
ATOM 632 C C . SER A 1 83 ? -20.860 -13.365 -10.413 1.00 36.85 83 SER A C 1
ATOM 633 O O . SER A 1 83 ? -19.880 -13.789 -9.793 1.00 39.78 83 SER A O 1
ATOM 636 N N . ARG A 1 84 ? -21.070 -13.648 -11.695 1.00 29.81 84 ARG A N 1
ATOM 637 C CA . ARG A 1 84 ? -20.157 -14.518 -12.420 1.00 33.83 84 ARG A CA 1
ATOM 638 C C . ARG A 1 84 ? -18.794 -13.849 -12.586 1.00 32.93 84 ARG A C 1
ATOM 639 O O . ARG A 1 84 ? -18.686 -12.779 -13.194 1.00 32.35 84 ARG A O 1
ATOM 647 N N . GLU A 1 85 ? -17.760 -14.485 -12.050 1.00 32.02 85 GLU A N 1
ATOM 648 C CA . GLU A 1 85 ? -16.383 -14.070 -12.261 1.00 34.85 85 GLU A CA 1
ATOM 649 C C . GLU A 1 85 ? -15.829 -14.792 -13.478 1.00 35.73 85 GLU A C 1
ATOM 650 O O . GLU A 1 85 ? -15.797 -16.027 -13.503 1.00 39.41 85 GLU A O 1
ATOM 656 N N . PHE A 1 86 ? -15.383 -14.032 -14.473 1.00 34.49 86 PHE A N 1
ATOM 657 C CA . PHE A 1 86 ? -14.591 -14.575 -15.570 1.00 32.58 86 PHE A CA 1
ATOM 658 C C . PHE A 1 86 ? -13.127 -14.543 -15.155 1.00 32.13 86 PHE A C 1
ATOM 659 O O . PHE A 1 86 ? -12.589 -13.477 -14.824 1.00 32.92 86 PHE A O 1
ATOM 667 N N . ASP A 1 87 ? -12.493 -15.709 -15.155 1.00 34.10 87 ASP A N 1
ATOM 668 C CA . ASP A 1 87 ? -11.079 -15.840 -14.805 1.00 37.52 87 ASP A CA 1
ATOM 669 C C . ASP A 1 87 ? -10.240 -15.501 -16.037 1.00 35.48 87 ASP A C 1
ATOM 670 O O . ASP A 1 87 ? -10.115 -16.308 -16.959 1.00 32.19 87 ASP A O 1
ATOM 675 N N . LEU A 1 88 ? -9.635 -14.311 -16.046 1.00 37.15 88 LEU A N 1
ATOM 676 C CA . LEU A 1 88 ? -8.887 -13.855 -17.214 1.00 33.70 88 LEU A CA 1
ATOM 677 C C . LEU A 1 88 ? -7.565 -14.589 -17.420 1.00 36.86 88 LEU A C 1
ATOM 678 O O . LEU A 1 88 ? -6.829 -14.234 -18.353 1.00 38.79 88 LEU A O 1
ATOM 683 N N . THR A 1 89 ? -7.239 -15.597 -16.612 1.00 33.83 89 THR A N 1
ATOM 684 C CA . THR A 1 89 ? -6.078 -16.431 -16.902 1.00 36.68 89 THR A CA 1
ATOM 685 C C . THR A 1 89 ? -6.457 -17.718 -17.628 1.00 38.39 89 THR A C 1
ATOM 686 O O . THR A 1 89 ? -5.568 -18.399 -18.145 1.00 37.96 89 THR A O 1
ATOM 690 N N . LYS A 1 90 ? -7.751 -18.038 -17.709 1.00 37.40 90 LYS A N 1
ATOM 691 C CA . LYS A 1 90 ? -8.247 -19.251 -18.352 1.00 37.00 90 LYS A CA 1
ATOM 692 C C . LYS A 1 90 ? -8.785 -18.925 -19.744 1.00 39.28 90 LYS A C 1
ATOM 693 O O . LYS A 1 90 ? -9.686 -18.091 -19.890 1.00 37.96 90 LYS A O 1
ATOM 699 N N . GLU A 1 91 ? -8.257 -19.604 -20.762 1.00 37.92 91 GLU A N 1
ATOM 700 C CA . GLU A 1 91 ? -8.686 -19.322 -22.124 1.00 39.41 91 GLU A CA 1
ATOM 701 C C . GLU A 1 91 ? -10.168 -19.614 -22.336 1.00 41.87 91 GLU A C 1
ATOM 702 O O . GLU A 1 91 ? -10.824 -18.928 -23.126 1.00 43.88 91 GLU A O 1
ATOM 708 N N . GLU A 1 92 ? -10.725 -20.616 -21.660 1.00 41.54 92 GLU A N 1
ATOM 709 C CA . GLU A 1 92 ? -12.148 -20.891 -21.847 1.00 39.94 92 GLU A CA 1
ATOM 710 C C . GLU A 1 92 ? -13.002 -19.745 -21.306 1.00 38.64 92 GLU A C 1
ATOM 711 O O . GLU A 1 92 ? -14.028 -19.378 -21.906 1.00 35.78 92 GLU A O 1
ATOM 717 N N . ASP A 1 93 ? -12.564 -19.138 -20.196 1.00 36.34 93 ASP A N 1
ATOM 718 C CA . ASP A 1 93 ? -13.274 -17.986 -19.646 1.00 34.36 93 ASP A CA 1
ATOM 719 C C . ASP A 1 93 ? -13.153 -16.779 -20.563 1.00 32.54 93 ASP A C 1
ATOM 720 O O . ASP A 1 93 ? -14.155 -16.105 -20.828 1.00 32.47 93 ASP A O 1
ATOM 725 N N . LEU A 1 94 ? -11.934 -16.492 -21.044 1.00 32.57 94 LEU A N 1
ATOM 726 C CA . LEU A 1 94 ? -11.723 -15.425 -22.024 1.00 34.57 94 LEU A CA 1
ATOM 727 C C . LEU A 1 94 ? -12.635 -15.601 -23.236 1.00 33.31 94 LEU A C 1
ATOM 728 O O . LEU A 1 94 ? -13.302 -14.654 -23.668 1.00 29.89 94 LEU A O 1
ATOM 733 N N . ALA A 1 95 ? -12.682 -16.812 -23.792 1.00 33.59 95 ALA A N 1
ATOM 734 C CA . ALA A 1 95 ? -13.469 -17.038 -24.998 1.00 35.93 95 ALA A CA 1
ATOM 735 C C . ALA A 1 95 ? -14.953 -16.828 -24.718 1.00 31.48 95 ALA A C 1
ATOM 736 O O . ALA A 1 95 ? -15.654 -16.128 -25.469 1.00 30.16 95 ALA A O 1
ATOM 738 N N . ALA A 1 96 ? -15.441 -17.414 -23.620 1.00 30.38 96 ALA A N 1
ATOM 739 C CA . ALA A 1 96 ? -16.817 -17.180 -23.206 1.00 32.00 96 ALA A CA 1
ATOM 740 C C . ALA A 1 96 ? -17.109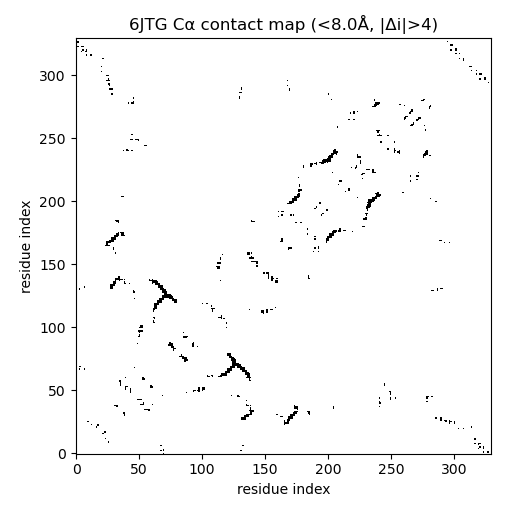 -15.686 -23.056 1.00 28.99 96 ALA A C 1
ATOM 741 O O . ALA A 1 96 ? -18.146 -15.207 -23.521 1.00 24.53 96 ALA A O 1
ATOM 743 N N . LEU A 1 97 ? -16.195 -14.935 -22.423 1.00 27.92 97 LEU A N 1
ATOM 744 C CA . LEU A 1 97 ? -16.428 -13.513 -22.184 1.00 28.21 97 LEU A CA 1
ATOM 745 C C . LEU A 1 97 ? -16.466 -12.722 -23.491 1.00 30.13 97 LEU A C 1
ATOM 746 O O . LEU A 1 97 ? -17.283 -11.799 -23.645 1.00 30.03 97 LEU A O 1
ATOM 751 N N . ARG A 1 98 ? -15.586 -13.055 -24.440 1.00 27.24 98 ARG A N 1
ATOM 752 C CA . ARG A 1 98 ? -15.659 -12.407 -25.743 1.00 29.49 98 ARG A CA 1
ATOM 753 C C . ARG A 1 98 ? -17.032 -12.604 -26.346 1.00 30.53 98 ARG A C 1
ATOM 754 O O . ARG A 1 98 ? -17.664 -11.644 -26.816 1.00 32.55 98 ARG A O 1
ATOM 762 N N . HIS A 1 99 ? -17.531 -13.842 -26.293 1.00 29.28 99 HIS A N 1
ATOM 763 C CA . HIS A 1 99 ? -18.855 -14.115 -26.839 1.00 28.60 99 HIS A CA 1
ATOM 764 C C . HIS A 1 99 ? -19.953 -13.325 -26.106 1.00 32.95 99 HIS A C 1
ATOM 765 O O . HIS A 1 99 ? -20.860 -12.767 -26.748 1.00 32.85 99 HIS A O 1
ATOM 772 N N . GLU A 1 100 ? -19.878 -13.251 -24.768 1.00 29.76 100 GLU A N 1
ATOM 773 C CA . GLU A 1 100 ? -20.929 -12.588 -23.992 1.00 32.05 100 GLU A CA 1
ATOM 774 C C . GLU A 1 100 ? -20.964 -11.086 -24.264 1.00 31.36 100 GLU A C 1
ATOM 775 O O . GLU A 1 100 ? -22.049 -10.487 -24.340 1.00 26.84 100 GLU A O 1
ATOM 781 N N . ILE A 1 101 ? -19.786 -10.468 -24.442 1.00 33.30 101 ILE A N 1
ATOM 782 C CA . ILE A 1 101 ? -19.718 -9.040 -24.771 1.00 30.73 101 ILE A CA 1
ATOM 783 C C . ILE A 1 101 ? -20.258 -8.778 -26.176 1.00 31.55 101 ILE A C 1
ATOM 784 O O . ILE A 1 101 ? -21.048 -7.845 -26.382 1.00 34.03 101 ILE A O 1
ATOM 789 N N . GLU A 1 102 ? -19.830 -9.577 -27.166 1.00 29.99 102 GLU A N 1
ATOM 790 C CA . GLU A 1 102 ? -20.372 -9.403 -28.515 1.00 31.41 102 GLU A CA 1
ATOM 791 C C . GLU A 1 102 ? -21.883 -9.544 -28.514 1.00 33.26 102 GLU A C 1
ATOM 792 O O . GLU A 1 102 ? -22.584 -8.790 -29.195 1.00 32.79 102 GLU A O 1
ATOM 798 N N . LEU A 1 103 ? -22.401 -10.526 -27.767 1.00 34.69 103 LEU A N 1
ATOM 799 C CA . LEU A 1 103 ? -23.840 -10.754 -27.739 1.00 32.55 103 LEU A CA 1
ATOM 800 C C . LEU A 1 103 ? -24.579 -9.563 -27.147 1.00 33.84 103 LEU A C 1
ATOM 801 O O . LEU A 1 103 ? -25.599 -9.136 -27.699 1.00 34.46 103 LEU A O 1
ATOM 806 N N . ARG A 1 104 ? -24.089 -9.002 -26.030 1.00 30.84 104 ARG A N 1
ATOM 807 C CA . ARG A 1 104 ? -24.762 -7.818 -25.503 1.00 30.21 104 ARG A CA 1
ATOM 808 C C . ARG A 1 104 ? -24.673 -6.651 -26.478 1.00 33.16 104 ARG A C 1
ATOM 809 O O . ARG A 1 104 ? -25.648 -5.911 -26.658 1.00 28.84 104 ARG A O 1
ATOM 817 N N . MET A 1 105 ? -23.512 -6.462 -27.111 1.00 33.66 105 MET A N 1
ATOM 818 C CA . MET A 1 105 ? -23.386 -5.375 -28.075 1.00 28.97 105 MET A CA 1
ATOM 819 C C . MET A 1 105 ? -24.392 -5.530 -29.204 1.00 29.64 105 MET A C 1
ATOM 820 O O . MET A 1 105 ? -25.079 -4.573 -29.570 1.00 32.35 105 MET A O 1
ATOM 825 N N . ARG A 1 106 ? -24.519 -6.740 -29.741 1.00 30.91 106 ARG A N 1
ATOM 826 C CA . ARG A 1 106 ? -25.513 -7.002 -30.776 1.00 37.00 106 ARG A CA 1
ATOM 827 C C . ARG A 1 106 ? -26.938 -6.817 -30.249 1.00 36.28 106 ARG A C 1
ATOM 828 O O . ARG A 1 106 ? -27.822 -6.356 -30.978 1.00 37.33 106 ARG A O 1
ATOM 836 N N . LYS A 1 107 ? -27.181 -7.172 -28.988 1.00 33.60 107 LYS A N 1
ATOM 837 C CA . LYS A 1 107 ? -28.515 -7.016 -28.426 1.00 38.79 107 LYS A CA 1
ATOM 838 C C . LYS A 1 107 ? -28.893 -5.545 -28.315 1.00 35.65 107 LYS A C 1
ATOM 839 O O . LYS A 1 107 ? -30.035 -5.169 -28.595 1.00 36.01 107 LYS A O 1
ATOM 845 N N . ASN A 1 108 ? -27.934 -4.697 -27.943 1.00 35.66 108 ASN A N 1
ATOM 846 C CA . ASN A 1 108 ? -28.202 -3.273 -27.783 1.00 34.24 108 ASN A CA 1
ATOM 847 C C . ASN A 1 108 ? -28.613 -2.598 -29.085 1.00 34.34 108 ASN A C 1
ATOM 848 O O . ASN A 1 108 ? -29.396 -1.646 -29.062 1.00 38.51 108 ASN A O 1
ATOM 853 N N . VAL A 1 109 ? -28.103 -3.053 -30.223 1.00 32.35 109 VAL A N 1
ATOM 854 C CA . VAL A 1 109 ? -28.335 -2.344 -31.477 1.00 35.65 109 VAL A CA 1
ATOM 855 C C . VAL A 1 109 ? -29.733 -2.682 -31.989 1.00 38.30 109 VAL A C 1
ATOM 856 O O . VAL A 1 109 ? -29.983 -3.797 -32.456 1.00 37.49 109 VAL A O 1
ATOM 860 N N . LYS A 1 110 ? -30.636 -1.700 -31.938 1.00 40.75 110 LYS A N 1
ATOM 861 C CA . LYS A 1 110 ? -32.020 -1.889 -32.353 1.00 42.62 110 LYS A CA 1
ATOM 862 C C . LYS A 1 110 ? -32.109 -2.159 -33.857 1.00 46.27 110 LYS A C 1
ATOM 863 O O . LYS A 1 110 ? -31.137 -2.014 -34.604 1.00 48.20 110 LYS A O 1
ATOM 869 N N . GLU A 1 111 ? -33.313 -2.535 -34.304 1.00 49.54 111 GLU A N 1
ATOM 870 C CA . GLU A 1 111 ? -33.437 -3.282 -35.556 1.00 54.76 111 GLU A CA 1
ATOM 871 C C . GLU A 1 111 ? -32.975 -2.470 -36.762 1.00 53.94 111 GLU A C 1
ATOM 872 O O . GLU A 1 111 ? -32.221 -2.973 -37.605 1.00 60.10 111 GLU A O 1
ATOM 878 N N . GLY A 1 112 ? -33.417 -1.220 -36.876 1.00 45.42 112 GLY A N 1
ATOM 879 C CA . GLY A 1 112 ? -32.986 -0.410 -38.010 1.00 46.24 112 GLY A CA 1
ATOM 880 C C . GLY A 1 112 ? -31.774 0.475 -37.757 1.00 48.44 112 GLY A C 1
ATOM 881 O O . GLY A 1 112 ? -31.629 1.545 -38.357 1.00 49.07 112 GLY A O 1
ATOM 882 N N . CYS A 1 113 ? -30.892 0.035 -36.868 1.00 48.14 113 CYS A N 1
ATOM 883 C CA . CYS A 1 113 ? -29.769 0.831 -36.411 1.00 40.85 113 CYS A CA 1
ATOM 884 C C . CYS A 1 113 ? -28.484 0.050 -36.612 1.00 37.73 113 CYS A C 1
ATOM 885 O O . CYS A 1 113 ? -28.490 -1.178 -36.730 1.00 38.44 113 CYS A O 1
ATOM 888 N N . THR A 1 114 ? -27.374 0.784 -36.634 1.00 35.48 114 THR A N 1
ATOM 889 C CA . THR A 1 114 ? -26.051 0.184 -36.728 1.00 32.80 114 THR A CA 1
ATOM 890 C C . THR A 1 114 ? -25.269 0.283 -35.427 1.00 31.70 114 THR A C 1
ATOM 891 O O . THR A 1 114 ? -24.453 -0.590 -35.128 1.00 32.02 114 THR A O 1
ATOM 895 N N . VAL A 1 115 ? -25.557 1.289 -34.620 1.00 30.32 115 VAL A N 1
ATOM 896 C CA . VAL A 1 115 ? -24.796 1.581 -33.420 1.00 32.63 115 VAL A CA 1
ATOM 897 C C . VAL A 1 115 ? -25.803 1.894 -32.325 1.00 31.38 115 VAL A C 1
ATOM 898 O O . VAL A 1 115 ? -26.941 2.272 -32.609 1.00 31.68 115 VAL A O 1
ATOM 902 N N . SER A 1 116 ? -25.402 1.698 -31.072 1.00 30.07 116 SER A N 1
ATOM 903 C CA . SER A 1 116 ? -26.304 1.966 -29.967 1.00 32.04 116 SER A CA 1
ATOM 904 C C . SER A 1 116 ? -25.620 2.835 -28.924 1.00 30.45 116 SER A C 1
ATOM 905 O O . SER A 1 116 ? -24.424 2.685 -28.681 1.00 29.59 116 SER A O 1
ATOM 908 N N . PRO A 1 117 ? -26.353 3.744 -28.283 1.00 31.18 117 PRO A N 1
ATOM 909 C CA . PRO A 1 117 ? -25.821 4.477 -27.131 1.00 32.44 117 PRO A CA 1
ATOM 910 C C . PRO A 1 117 ? -25.998 3.753 -25.803 1.00 33.94 117 PRO A C 1
ATOM 911 O O . PRO A 1 117 ? -25.545 4.267 -24.774 1.00 29.80 117 PRO A O 1
ATOM 915 N N . GLU A 1 118 ? -26.628 2.578 -25.812 1.00 36.45 118 GLU A N 1
ATOM 916 C CA . GLU A 1 118 ? -26.736 1.750 -24.616 1.00 37.18 118 GLU A CA 1
ATOM 917 C C . GLU A 1 118 ? -25.374 1.196 -24.219 1.00 34.46 118 GLU A C 1
ATOM 918 O O . GLU A 1 118 ? -24.699 0.535 -25.019 1.00 33.23 118 GLU A O 1
ATOM 924 N N . THR A 1 119 ? -24.991 1.441 -22.974 1.00 28.90 119 THR A N 1
ATOM 925 C CA . THR A 1 119 ? -23.683 1.066 -22.475 1.00 30.53 119 THR A CA 1
ATOM 926 C C . THR A 1 119 ? -23.635 -0.392 -22.050 1.00 31.98 119 THR A C 1
ATOM 927 O O . THR A 1 119 ? -24.638 -0.988 -21.650 1.00 36.85 119 THR A O 1
ATOM 931 N N . ILE A 1 120 ? -22.440 -0.958 -22.137 1.00 29.31 120 ILE A N 1
ATOM 932 C CA . ILE A 1 120 ? -22.121 -2.258 -21.577 1.00 29.87 120 ILE A CA 1
ATOM 933 C C . ILE A 1 120 ? -21.144 -1.999 -20.446 1.00 29.75 120 ILE A C 1
ATOM 934 O O . ILE A 1 120 ? -20.084 -1.402 -20.667 1.00 29.31 120 ILE A O 1
ATOM 939 N N . SER A 1 121 ? -21.501 -2.405 -19.232 1.00 29.53 121 SER A N 1
ATOM 940 C CA . SER A 1 121 ? -20.686 -2.097 -18.064 1.00 30.56 121 SER A CA 1
ATOM 941 C C . SER A 1 121 ? -20.002 -3.359 -17.566 1.00 30.34 121 SER A C 1
ATOM 942 O O . SER A 1 121 ? -20.614 -4.424 -17.491 1.00 31.07 121 SER A O 1
ATOM 945 N N . LEU A 1 122 ? -18.730 -3.225 -17.226 1.00 31.46 122 LEU A N 1
ATOM 946 C CA . LEU A 1 122 ? -17.906 -4.361 -16.868 1.00 31.22 122 LEU A CA 1
ATOM 947 C C . LEU A 1 122 ? -16.863 -3.888 -15.866 1.00 34.20 122 LEU A C 1
ATOM 948 O O . LEU A 1 122 ? -16.320 -2.786 -16.010 1.00 29.75 122 LEU A O 1
ATOM 953 N N . ASN A 1 123 ? -16.611 -4.706 -14.840 1.00 30.00 123 ASN A N 1
ATOM 954 C CA . ASN A 1 123 ? -15.537 -4.476 -13.888 1.00 30.37 123 ASN A CA 1
ATOM 955 C C . ASN A 1 123 ? -14.405 -5.434 -14.223 1.00 30.04 123 ASN A C 1
ATOM 956 O O . ASN A 1 123 ? -14.645 -6.620 -14.462 1.00 31.44 123 ASN A O 1
ATOM 961 N N . VAL A 1 124 ? -13.184 -4.916 -14.274 1.00 27.86 124 VAL A N 1
ATOM 962 C CA . VAL A 1 124 ? -11.988 -5.730 -14.427 1.00 29.48 124 VAL A CA 1
ATOM 963 C C . VAL A 1 124 ? -11.104 -5.434 -13.233 1.00 28.85 124 VAL A C 1
ATOM 964 O O . VAL A 1 124 ? -10.734 -4.277 -13.009 1.00 30.89 124 VAL A O 1
ATOM 968 N N . LYS A 1 1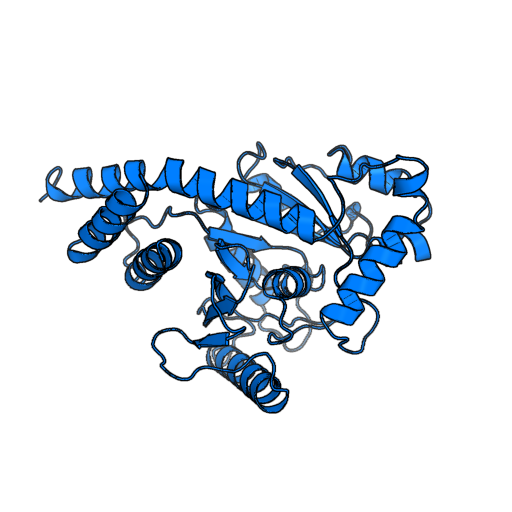25 ? -10.815 -6.458 -12.441 1.00 33.06 125 LYS A N 1
ATOM 969 C CA . LYS A 1 125 ? -9.911 -6.343 -11.308 1.00 37.41 125 LYS A CA 1
ATOM 970 C C . LYS A 1 125 ? -8.660 -7.155 -11.594 1.00 36.82 125 LYS A C 1
ATOM 971 O O . LYS A 1 125 ? -8.691 -8.135 -12.338 1.00 36.70 125 LYS A O 1
ATOM 977 N N . GLY A 1 126 ? -7.550 -6.746 -11.011 1.00 38.63 126 GLY A N 1
ATOM 978 C CA . GLY A 1 126 ? -6.328 -7.453 -11.275 1.00 42.64 126 GLY A CA 1
ATOM 979 C C . GLY A 1 126 ? -5.155 -6.916 -10.495 1.00 45.48 126 GLY A C 1
ATOM 980 O O . GLY A 1 126 ? -5.156 -5.779 -10.014 1.00 44.69 126 GLY A O 1
ATOM 981 N N . PRO A 1 127 ? -4.131 -7.757 -10.342 1.00 48.43 127 PRO A N 1
ATOM 982 C CA . PRO A 1 127 ? -2.928 -7.364 -9.591 1.00 50.12 127 PRO A CA 1
ATOM 983 C C . PRO A 1 127 ? -2.140 -6.306 -10.346 1.00 47.52 127 PRO A C 1
ATOM 984 O O . PRO A 1 127 ? -1.643 -6.549 -11.450 1.00 44.77 127 PRO A O 1
ATOM 988 N N . GLY A 1 128 ? -2.031 -5.126 -9.745 1.00 49.35 128 GLY A N 1
ATOM 989 C CA . GLY A 1 128 ? -1.266 -4.045 -10.331 1.00 49.38 128 GLY A CA 1
ATOM 990 C C . GLY A 1 128 ? -1.990 -3.205 -11.359 1.00 47.00 128 GLY A C 1
ATOM 991 O O . GLY A 1 128 ? -1.349 -2.369 -11.998 1.00 50.65 128 GLY A O 1
ATOM 992 N N . LEU A 1 129 ? -3.297 -3.389 -11.538 1.00 44.65 129 LEU A N 1
ATOM 993 C CA . LEU A 1 129 ? -4.031 -2.588 -12.503 1.00 41.72 129 LEU A CA 1
ATOM 994 C C . LEU A 1 129 ? -4.187 -1.172 -11.988 1.00 41.50 129 LEU A C 1
ATOM 995 O O . LEU A 1 129 ? -4.407 -0.954 -10.797 1.00 46.48 129 LEU A O 1
ATOM 1000 N N . GLN A 1 130 ? -4.053 -0.205 -12.890 1.00 41.39 130 GLN A N 1
ATOM 1001 C CA . GLN A 1 130 ? -4.452 1.161 -12.581 1.00 40.67 130 GLN A CA 1
ATOM 1002 C C . GLN A 1 130 ? -5.945 1.218 -12.273 1.00 40.93 130 GLN A C 1
ATOM 1003 O O . GLN A 1 130 ? -6.754 0.525 -12.896 1.00 45.90 130 GLN A O 1
ATOM 1009 N N . ARG A 1 131 ? -6.320 2.068 -11.326 1.00 41.04 131 ARG A N 1
ATOM 1010 C CA . ARG A 1 131 ? -7.712 2.204 -10.920 1.00 41.57 131 ARG A CA 1
ATOM 1011 C C . ARG A 1 131 ? -8.304 3.436 -11.588 1.00 40.47 131 ARG A C 1
ATOM 1012 O O . ARG A 1 131 ? -7.701 4.515 -11.551 1.00 39.14 131 ARG A O 1
ATOM 1020 N N . MET A 1 132 ? -9.492 3.278 -12.178 1.00 37.07 132 MET A N 1
ATOM 1021 C CA . MET A 1 132 ? -9.911 4.215 -13.215 1.00 34.75 132 MET A CA 1
ATOM 1022 C C . MET A 1 132 ? -11.305 3.807 -13.691 1.00 32.15 132 MET A C 1
ATOM 1023 O O . MET A 1 132 ? -11.747 2.696 -13.407 1.00 30.93 132 MET A O 1
ATOM 1028 N N . VAL A 1 133 ? -12.045 4.681 -14.363 1.00 29.48 133 VAL A N 1
ATOM 1029 C CA . VAL A 1 133 ? -13.274 4.267 -15.035 1.00 29.14 133 VAL A CA 1
ATOM 1030 C C . VAL A 1 133 ? -13.086 4.796 -16.447 1.00 30.75 133 VAL A C 1
ATOM 1031 O O . VAL A 1 133 ? -12.922 6.005 -16.635 1.00 32.14 133 VAL A O 1
ATOM 1035 N N . LEU A 1 134 ? -13.069 3.894 -17.429 1.00 29.45 134 LEU A N 1
ATOM 1036 C CA . LEU A 1 134 ? -12.983 4.230 -18.844 1.00 28.39 134 LEU A CA 1
ATOM 1037 C C . LEU A 1 134 ? -14.272 3.884 -19.574 1.00 30.87 134 LEU A C 1
ATOM 1038 O O . LEU A 1 134 ? -15.040 3.015 -19.162 1.00 31.94 134 LEU A O 1
ATOM 1043 N N . VAL A 1 135 ? -14.482 4.563 -20.697 1.00 26.07 135 VAL A N 1
ATOM 1044 C CA . VAL A 1 135 ? -15.605 4.307 -21.585 1.00 25.60 135 VAL A CA 1
ATOM 1045 C C . VAL A 1 135 ? -15.031 4.247 -22.996 1.00 26.04 135 VAL A C 1
ATOM 1046 O O . VAL A 1 135 ? -14.520 5.252 -23.508 1.00 25.75 135 VAL A O 1
ATOM 1050 N N . ASP A 1 136 ? -15.053 3.057 -23.591 1.00 23.90 136 ASP A N 1
ATOM 1051 C CA . ASP A 1 136 ? -14.636 2.843 -24.969 1.00 23.67 136 ASP A CA 1
ATOM 1052 C C . ASP A 1 136 ? -15.816 3.167 -25.864 1.00 22.85 136 ASP A C 1
ATOM 1053 O O . ASP A 1 136 ? -16.924 2.699 -25.613 1.00 26.51 136 ASP A O 1
ATOM 1058 N N . LEU A 1 137 ? -15.590 3.962 -26.900 1.00 24.29 137 LEU A N 1
ATOM 1059 C CA . LEU A 1 137 ? -16.657 4.484 -27.734 1.00 21.60 137 LEU A CA 1
ATOM 1060 C C . LEU A 1 137 ? -16.534 4.021 -29.184 1.00 24.80 137 LEU A C 1
ATOM 1061 O O . LEU A 1 137 ? -15.456 3.606 -29.633 1.00 24.51 137 LEU A O 1
ATOM 1066 N N . PRO A 1 138 ? -17.638 4.051 -29.934 1.00 22.65 138 PRO A N 1
ATOM 1067 C CA . PRO A 1 138 ? -17.557 3.760 -31.370 1.00 23.46 138 PRO A CA 1
ATOM 1068 C C . PRO A 1 138 ? -16.631 4.721 -32.102 1.00 22.96 138 PRO A C 1
ATOM 1069 O O . PRO A 1 138 ? -16.530 5.906 -31.780 1.00 23.12 138 PRO A O 1
ATOM 1073 N N . GLY A 1 139 ? -15.944 4.178 -33.108 1.00 21.68 139 GLY A N 1
ATOM 1074 C CA . GLY A 1 139 ? -15.037 4.978 -33.903 1.00 22.28 139 GLY A CA 1
ATOM 1075 C C . GLY A 1 139 ? -15.772 5.979 -34.780 1.00 20.71 139 GLY A C 1
ATOM 1076 O O . GLY A 1 139 ? -16.695 5.638 -35.532 1.00 18.38 139 GLY A O 1
ATOM 1077 N N . VAL A 1 140 ? -15.329 7.216 -34.711 1.00 19.09 140 VAL A N 1
ATOM 1078 C CA . VAL A 1 140 ? -15.873 8.249 -35.566 1.00 22.38 140 VAL A CA 1
ATOM 1079 C C . VAL A 1 140 ? -15.485 8.000 -37.034 1.00 20.13 140 VAL A C 1
ATOM 1080 O O . VAL A 1 140 ? -14.392 7.497 -37.349 1.00 18.20 140 VAL A O 1
ATOM 1084 N N . ILE A 1 141 ? -16.430 8.269 -37.938 1.00 20.23 141 ILE A N 1
ATOM 1085 C CA . ILE A 1 141 ? -16.317 7.947 -39.351 1.00 19.39 141 ILE A CA 1
ATOM 1086 C C . ILE A 1 141 ? -16.616 9.194 -40.172 1.00 20.46 141 ILE A C 1
ATOM 1087 O O . ILE A 1 141 ? -17.113 10.199 -39.671 1.00 19.03 141 ILE A O 1
ATOM 1092 N N . ASN A 1 142 ? -16.291 9.111 -41.456 1.00 22.79 142 ASN A N 1
ATOM 1093 C CA . ASN A 1 142 ? -16.656 10.137 -42.407 1.00 22.91 142 ASN A CA 1
ATOM 1094 C C . ASN A 1 142 ? -17.581 9.641 -43.480 1.00 25.97 142 ASN A C 1
ATOM 1095 O O . ASN A 1 142 ? -18.326 10.452 -44.039 1.00 26.76 142 ASN A O 1
ATOM 1100 N N . THR A 1 143 ? -17.585 8.338 -43.764 1.00 25.58 143 THR A N 1
ATOM 1101 C CA . THR A 1 143 ? -18.352 7.780 -44.867 1.00 24.44 143 THR A CA 1
ATOM 1102 C C . THR A 1 143 ? -19.201 6.611 -44.374 1.00 22.29 143 THR A C 1
ATOM 1103 O O . THR A 1 143 ? -18.671 5.626 -43.860 1.00 22.23 143 THR A O 1
ATOM 1107 N N . VAL A 1 144 ? -20.514 6.719 -44.545 1.00 25.85 144 VAL A N 1
ATOM 1108 C CA . VAL A 1 144 ? -21.445 5.649 -44.182 1.00 25.18 144 VAL A CA 1
ATOM 1109 C C . VAL A 1 144 ? -21.430 4.587 -45.270 1.00 26.18 144 VAL A C 1
ATOM 1110 O O . VAL A 1 144 ? -21.779 4.866 -46.420 1.00 29.46 144 VAL A O 1
ATOM 1114 N N . THR A 1 145 ? -21.040 3.366 -44.919 1.00 25.81 145 THR A N 1
ATOM 1115 C CA . THR A 1 145 ? -20.899 2.361 -45.957 1.00 26.84 145 THR A CA 1
ATOM 1116 C C . THR A 1 145 ? -22.162 1.527 -46.065 1.00 29.69 145 THR A C 1
ATOM 1117 O O . THR A 1 145 ? -23.040 1.566 -45.207 1.00 29.51 145 THR A O 1
ATOM 1121 N N . SER A 1 146 ? -22.235 0.754 -47.142 1.00 35.78 146 SER A N 1
ATOM 1122 C CA . SER A 1 146 ? -23.467 0.074 -47.507 1.00 37.58 146 SER A CA 1
ATOM 1123 C C . SER A 1 146 ? -23.817 -0.984 -46.478 1.00 42.70 146 SER A C 1
ATOM 1124 O O . SER A 1 146 ? -22.962 -1.760 -46.042 1.00 45.44 146 SER A O 1
ATOM 1127 N N . GLY A 1 147 ? -25.089 -1.006 -46.082 1.00 42.99 147 GLY A N 1
ATOM 1128 C CA . GLY A 1 147 ? -25.550 -1.830 -44.998 1.00 37.62 147 GLY A CA 1
ATOM 1129 C C . GLY A 1 147 ? -25.797 -1.059 -43.718 1.00 39.99 147 GLY A C 1
ATOM 1130 O O . GLY A 1 147 ? -26.636 -1.467 -42.904 1.00 45.10 147 GLY A O 1
ATOM 1131 N N . MET A 1 148 ? -25.090 0.043 -43.524 1.00 35.92 148 MET A N 1
ATOM 1132 C CA . MET A 1 148 ? -25.257 0.829 -42.320 1.00 32.96 148 MET A CA 1
ATOM 1133 C C . MET A 1 148 ? -26.513 1.665 -42.436 1.00 31.54 148 MET A C 1
ATOM 1134 O O . MET A 1 148 ? -26.933 2.028 -43.530 1.00 34.80 148 MET A O 1
ATOM 1139 N N . ALA A 1 149 ? -27.117 1.944 -41.292 1.00 34.58 149 ALA A N 1
ATOM 1140 C CA . ALA A 1 149 ? -28.177 2.928 -41.214 1.00 31.85 149 ALA A CA 1
ATOM 1141 C C . ALA A 1 149 ? -27.650 4.281 -41.680 1.00 32.57 149 ALA A C 1
ATOM 1142 O O . ALA A 1 149 ? -26.488 4.605 -41.433 1.00 33.30 149 ALA A O 1
ATOM 1144 N N . PRO A 1 150 ? -28.475 5.096 -42.341 1.00 37.26 150 PRO A N 1
ATOM 1145 C CA . PRO A 1 150 ? -27.960 6.362 -42.895 1.00 33.47 150 PRO A CA 1
ATOM 1146 C C . PRO A 1 150 ? -27.481 7.345 -41.841 1.00 35.65 150 PRO A C 1
ATOM 1147 O O . PRO A 1 150 ? -26.529 8.096 -42.097 1.00 36.99 150 PRO A O 1
ATOM 1151 N N . ASP A 1 151 ? -28.107 7.368 -40.666 1.00 32.34 151 ASP A N 1
ATOM 1152 C CA . ASP A 1 151 ? -27.755 8.291 -39.591 1.00 35.00 151 ASP A CA 1
ATOM 1153 C C . ASP A 1 151 ? -26.500 7.879 -38.814 1.00 31.94 151 ASP A C 1
ATOM 1154 O O . ASP A 1 151 ? -26.114 8.582 -37.877 1.00 31.02 151 ASP A O 1
ATOM 1159 N N . THR A 1 152 ? -25.866 6.764 -39.165 1.00 28.23 152 THR A N 1
ATOM 1160 C CA . THR A 1 152 ? -24.844 6.185 -38.299 1.00 30.40 152 THR A CA 1
ATOM 1161 C C . THR A 1 152 ? -23.716 7.170 -37.993 1.00 30.10 152 THR A C 1
ATOM 1162 O O . THR A 1 152 ? -23.247 7.248 -36.852 1.00 28.46 152 THR A O 1
ATOM 1166 N N . LYS A 1 153 ? -23.243 7.903 -39.001 1.00 27.79 153 LYS A N 1
ATOM 1167 C CA . LYS A 1 153 ? -22.161 8.854 -38.766 1.00 27.70 153 LYS A CA 1
ATOM 1168 C C . LYS A 1 153 ? -22.568 9.909 -37.739 1.00 29.39 153 LYS A C 1
ATOM 1169 O O . LYS A 1 153 ? -21.817 10.217 -36.797 1.00 25.47 153 LYS A O 1
ATOM 1175 N N . GLU A 1 154 ? -23.771 10.462 -37.884 1.00 29.21 154 GLU A N 1
ATOM 1176 C CA . GLU A 1 154 ? -24.145 11.476 -36.919 1.00 31.27 154 GLU A CA 1
ATOM 1177 C C . GLU A 1 154 ? -24.456 10.855 -35.562 1.00 26.70 154 GLU A C 1
ATOM 1178 O O . GLU A 1 154 ? -24.136 11.459 -34.538 1.00 26.22 154 GLU A O 1
ATOM 1184 N N . THR A 1 155 ? -24.995 9.634 -35.524 1.00 24.78 155 THR A N 1
ATOM 1185 C CA . THR A 1 155 ? -25.208 8.973 -34.234 1.00 27.50 155 THR A CA 1
ATOM 1186 C C . THR A 1 155 ? -23.892 8.738 -33.509 1.00 27.09 155 THR A C 1
ATOM 1187 O O . THR A 1 155 ? -23.799 8.950 -32.296 1.00 27.55 155 THR A O 1
ATOM 1191 N N . ILE A 1 156 ? -22.862 8.302 -34.240 1.00 27.94 156 ILE A N 1
ATOM 1192 C CA . ILE A 1 156 ? -21.546 8.074 -33.647 1.00 27.66 156 ILE A CA 1
ATOM 1193 C C . ILE A 1 156 ? -20.952 9.379 -33.136 1.00 26.50 156 ILE A C 1
ATOM 1194 O O . ILE A 1 156 ? -20.417 9.433 -32.014 1.00 27.83 156 ILE A O 1
ATOM 1199 N N . PHE A 1 157 ? -21.057 10.458 -33.927 1.00 27.73 157 PHE A N 1
ATOM 1200 C CA . PHE A 1 157 ? -20.622 11.761 -33.423 1.00 27.48 157 PHE A CA 1
ATOM 1201 C C . PHE A 1 157 ? -21.393 12.143 -32.168 1.00 26.59 157 PHE A C 1
ATOM 1202 O O . PHE A 1 157 ? -20.827 12.707 -31.230 1.00 24.15 157 PHE A O 1
ATOM 1210 N N . SER A 1 158 ? -22.687 11.819 -32.129 1.00 30.15 158 SER A N 1
ATOM 1211 C CA . SER A 1 158 ? -23.539 12.206 -31.008 1.00 30.99 158 SER A CA 1
ATOM 1212 C C . SER A 1 158 ? -23.172 11.441 -29.741 1.00 30.39 158 SER A C 1
ATOM 1213 O O . SER A 1 158 ? -23.149 12.008 -28.639 1.00 31.45 158 SER A O 1
ATOM 1216 N N . ILE A 1 159 ? -22.834 10.163 -29.894 1.00 27.27 159 ILE A N 1
ATOM 1217 C CA . ILE A 1 159 ? -22.413 9.351 -28.758 1.00 27.72 159 ILE A CA 1
ATOM 1218 C C . ILE A 1 159 ? -21.085 9.852 -28.214 1.00 29.46 159 ILE A C 1
ATOM 1219 O O . ILE A 1 159 ? -20.877 9.907 -26.989 1.00 31.29 159 ILE A O 1
ATOM 1224 N N . SER A 1 160 ? -20.160 10.227 -29.108 1.00 28.36 160 SER A N 1
ATOM 1225 C CA . SER A 1 160 ? -18.890 10.774 -28.629 1.00 29.72 160 SER A CA 1
ATOM 1226 C C . SER A 1 160 ? -19.087 12.129 -27.960 1.00 30.66 160 SER A C 1
ATOM 1227 O O . SER A 1 160 ? -18.485 12.402 -26.914 1.00 32.43 160 SER A O 1
ATOM 1230 N N . LYS A 1 161 ? -19.923 12.991 -28.548 1.00 29.36 161 LYS A N 1
ATOM 1231 C CA . LYS A 1 161 ? -20.170 14.300 -27.955 1.00 31.83 161 LYS A CA 1
ATOM 1232 C C . LYS A 1 161 ? -20.770 14.160 -26.569 1.00 32.99 161 LYS A C 1
ATOM 1233 O O . LYS A 1 161 ? -20.354 14.852 -25.634 1.00 29.10 161 LYS A O 1
ATOM 1239 N N . ALA A 1 162 ? -21.724 13.237 -26.412 1.00 29.57 162 ALA A N 1
ATOM 1240 C CA . ALA A 1 162 ? -22.381 13.063 -25.125 1.00 28.44 162 ALA A CA 1
ATOM 1241 C C . ALA A 1 162 ? -21.370 12.842 -24.006 1.00 30.54 162 ALA A C 1
ATOM 1242 O O . ALA A 1 162 ? -21.561 13.319 -22.882 1.00 34.81 162 ALA A O 1
ATOM 1244 N N . TYR A 1 163 ? -20.277 12.150 -24.299 1.00 28.77 163 TYR A N 1
ATOM 1245 C CA . TYR A 1 163 ? -19.328 11.770 -23.265 1.00 28.30 163 TYR A CA 1
ATOM 1246 C C . TYR A 1 163 ? -18.210 12.789 -23.118 1.00 28.11 163 TYR A C 1
ATOM 1247 O O . TYR A 1 163 ? -17.741 13.039 -21.999 1.00 27.75 163 TYR A O 1
ATOM 1256 N N . MET A 1 164 ? -17.749 13.365 -24.230 1.00 28.22 164 MET A N 1
ATOM 1257 C CA . MET A 1 164 ? -16.720 14.393 -24.127 1.00 25.11 164 MET A CA 1
ATOM 1258 C C . MET A 1 164 ? -17.278 15.661 -23.499 1.00 27.59 164 MET A C 1
ATOM 1259 O O . MET A 1 164 ? -16.534 16.414 -22.859 1.00 28.77 164 MET A O 1
ATOM 1264 N N . GLN A 1 165 ? -18.584 15.893 -23.644 1.00 23.63 165 GLN A N 1
ATOM 1265 C CA . GLN A 1 165 ? -19.187 17.144 -23.201 1.00 26.30 165 GLN A CA 1
ATOM 1266 C C . GLN A 1 165 ? -19.193 17.271 -21.683 1.00 34.62 165 GLN A C 1
ATOM 1267 O O . GLN A 1 165 ? -19.204 18.395 -21.158 1.00 31.85 165 GLN A O 1
ATOM 1273 N N . ASN A 1 166 ? -19.200 16.146 -20.962 1.00 30.12 166 ASN A N 1
ATOM 1274 C CA . ASN A 1 166 ? -19.048 16.193 -19.520 1.00 30.24 166 ASN A CA 1
ATOM 1275 C C . ASN A 1 166 ? -17.809 17.018 -19.187 1.00 28.31 166 ASN A C 1
ATOM 1276 O O . ASN A 1 166 ? -16.690 16.605 -19.528 1.00 28.69 166 ASN A O 1
ATOM 1281 N N . PRO A 1 167 ? -17.967 18.174 -18.528 1.00 31.46 167 PRO A N 1
ATOM 1282 C CA . PRO A 1 167 ? -16.818 19.072 -18.296 1.00 28.88 167 PRO A CA 1
ATOM 1283 C C . PRO A 1 167 ? -15.718 18.482 -17.440 1.00 29.93 167 PRO A C 1
ATOM 1284 O O . PRO A 1 167 ? -14.615 19.047 -17.412 1.00 27.84 167 PRO A O 1
ATOM 1288 N N . ASN A 1 168 ? -15.966 17.375 -16.742 1.00 32.25 168 ASN A N 1
ATOM 1289 C CA . ASN A 1 168 ? -14.929 16.740 -15.941 1.00 36.67 168 ASN A CA 1
ATOM 1290 C C . ASN A 1 168 ? -14.465 15.407 -16.523 1.00 34.79 168 ASN A C 1
ATOM 1291 O O . ASN A 1 168 ? -13.714 14.683 -15.858 1.00 30.37 168 ASN A O 1
ATOM 1296 N N . ALA A 1 169 ? -14.850 15.082 -17.768 1.00 30.28 169 ALA A N 1
ATOM 1297 C CA . ALA A 1 169 ? -14.311 13.890 -18.415 1.00 30.05 169 ALA A CA 1
ATOM 1298 C C . ALA A 1 169 ? -12.875 14.136 -18.871 1.00 28.84 169 ALA A C 1
ATOM 1299 O O . ALA A 1 169 ? -12.534 15.231 -19.336 1.00 25.86 169 ALA A O 1
ATOM 1301 N N . ILE A 1 170 ? -12.021 13.131 -18.688 1.00 24.11 170 ILE A N 1
ATOM 1302 C CA . ILE A 1 170 ? -10.750 13.093 -19.404 1.00 27.71 170 ILE A CA 1
ATOM 1303 C C . ILE A 1 170 ? -11.004 12.574 -20.816 1.00 28.81 170 ILE A C 1
ATOM 1304 O O . ILE A 1 170 ? -11.566 11.487 -21.001 1.00 25.39 170 ILE A O 1
ATOM 1309 N N . ILE A 1 171 ? -10.602 13.349 -21.818 1.00 25.84 171 ILE A N 1
ATOM 1310 C CA . ILE A 1 171 ? -10.711 12.923 -23.206 1.00 23.58 171 ILE A CA 1
ATOM 1311 C C . ILE A 1 171 ? -9.390 12.266 -23.596 1.00 25.69 171 ILE A C 1
ATOM 1312 O O . ILE A 1 171 ? -8.338 12.917 -23.613 1.00 21.57 171 ILE A O 1
ATOM 1317 N N . LEU A 1 172 ? -9.427 10.951 -23.846 1.00 23.45 172 LEU A N 1
ATOM 1318 C CA . LEU A 1 172 ? -8.276 10.194 -24.337 1.00 22.01 172 LEU A CA 1
ATOM 1319 C C . LEU A 1 172 ? -8.433 10.117 -25.856 1.00 23.50 172 LEU A C 1
ATOM 1320 O O . LEU A 1 172 ? -9.229 9.321 -26.382 1.00 20.64 172 LEU A O 1
ATOM 1325 N N . CYS A 1 173 ? -7.698 10.986 -26.548 1.00 23.36 173 CYS A N 1
ATOM 1326 C CA . CYS A 1 173 ? -7.816 11.169 -27.992 1.00 19.33 173 CYS A CA 1
ATOM 1327 C C . CYS A 1 173 ? -6.835 10.219 -28.666 1.00 22.08 173 CYS A C 1
ATOM 1328 O O . CYS A 1 173 ? -5.622 10.452 -28.655 1.00 22.08 173 CYS A O 1
ATOM 1331 N N . ILE A 1 174 ? -7.348 9.135 -29.240 1.00 19.96 174 ILE A N 1
ATOM 1332 C CA . ILE A 1 174 ? -6.512 8.122 -29.874 1.00 22.22 174 ILE A CA 1
ATOM 1333 C C . ILE A 1 174 ? -6.369 8.467 -31.345 1.00 22.12 174 ILE A C 1
ATOM 1334 O O . ILE A 1 174 ? -7.365 8.595 -32.064 1.00 20.97 174 ILE A O 1
ATOM 1339 N N . GLN A 1 175 ? -5.127 8.565 -31.800 1.00 23.28 175 GLN A N 1
ATOM 1340 C CA . GLN A 1 175 ? -4.805 9.104 -33.109 1.00 24.82 175 GLN A CA 1
ATOM 1341 C C . GLN A 1 175 ? -3.886 8.120 -33.821 1.00 25.48 175 GLN A C 1
ATOM 1342 O O . GLN A 1 175 ? -2.796 7.811 -33.322 1.00 26.00 175 GLN A O 1
ATOM 1348 N N . ASP A 1 176 ? -4.338 7.613 -34.970 1.00 22.58 176 ASP A N 1
ATOM 1349 C CA . ASP A 1 176 ? -3.615 6.599 -35.736 1.00 21.11 176 ASP A CA 1
ATOM 1350 C C . ASP A 1 176 ? -2.334 7.191 -36.317 1.00 22.49 176 ASP A C 1
ATOM 1351 O O . ASP A 1 176 ? -2.380 7.978 -37.266 1.00 22.10 176 ASP A O 1
ATOM 1356 N N . GLY A 1 177 ? -1.181 6.786 -35.777 1.00 25.13 177 GLY A N 1
ATOM 1357 C CA . GLY A 1 177 ? 0.100 7.280 -36.286 1.00 27.60 177 GLY A CA 1
ATOM 1358 C C . GLY A 1 177 ? 0.470 6.795 -37.678 1.00 28.12 177 GLY A C 1
ATOM 1359 O O . GLY A 1 177 ? 1.399 7.348 -38.278 1.00 24.96 177 GLY A O 1
ATOM 1360 N N . SER A 1 178 ? -0.234 5.791 -38.202 1.00 26.59 178 SER A N 1
ATOM 1361 C CA . SER A 1 178 ? 0.082 5.224 -39.503 1.00 25.69 178 SER A CA 1
ATOM 1362 C C . SER A 1 178 ? -0.653 5.919 -40.639 1.00 25.41 178 SER A C 1
ATOM 1363 O O . SER A 1 178 ? -0.433 5.564 -41.797 1.00 26.71 178 SER A O 1
ATOM 1366 N N . VAL A 1 179 ? -1.515 6.892 -40.342 1.00 25.45 179 VAL A N 1
ATOM 1367 C CA . VAL A 1 179 ? -2.328 7.588 -41.340 1.00 25.06 179 VAL A CA 1
ATOM 1368 C C . VAL A 1 179 ? -2.044 9.083 -41.220 1.00 26.00 179 VAL A C 1
ATOM 1369 O O . VAL A 1 179 ? -1.898 9.597 -40.110 1.00 26.67 179 VAL A O 1
ATOM 1373 N N . ASP A 1 180 ? -1.926 9.772 -42.356 1.00 27.17 180 ASP A N 1
ATOM 1374 C CA . ASP A 1 180 ? -1.552 11.182 -42.345 1.00 23.73 180 ASP A CA 1
ATOM 1375 C C . ASP A 1 180 ? -2.405 11.954 -41.356 1.00 22.98 180 ASP A C 1
ATOM 1376 O O . ASP A 1 180 ? -3.624 11.767 -41.301 1.00 25.59 180 ASP A O 1
ATOM 1381 N N . ALA A 1 181 ? -1.760 12.833 -40.586 1.00 21.37 181 ALA A N 1
ATOM 1382 C CA . ALA A 1 181 ? -2.487 13.719 -39.667 1.00 24.16 181 ALA A CA 1
ATOM 1383 C C . ALA A 1 181 ? -3.605 14.479 -40.376 1.00 21.65 181 ALA A C 1
ATOM 1384 O O . ALA A 1 181 ? -4.677 14.696 -39.810 1.00 21.30 181 ALA A O 1
ATOM 1386 N N . GLU A 1 182 ? -3.383 14.872 -41.628 1.00 23.87 182 GLU A N 1
ATOM 1387 C CA . GLU A 1 182 ? -4.401 15.624 -42.351 1.00 22.45 182 GLU A CA 1
ATOM 1388 C C . GLU A 1 182 ? -5.665 14.812 -42.594 1.00 21.44 182 GLU A C 1
ATOM 1389 O O . GLU A 1 182 ? -6.717 15.407 -42.843 1.00 20.93 182 GLU A O 1
ATOM 1395 N N . ARG A 1 183 ? -5.593 13.476 -42.517 1.00 23.43 183 ARG A N 1
ATOM 1396 C CA . ARG A 1 183 ? -6.756 12.628 -42.776 1.00 24.05 183 ARG A CA 1
ATOM 1397 C C . ARG A 1 183 ? -7.651 12.441 -41.554 1.00 23.15 183 ARG A C 1
ATOM 1398 O O . ARG A 1 183 ? -8.772 11.948 -41.696 1.00 19.48 183 ARG A O 1
ATOM 1406 N N . SER A 1 184 ? -7.191 12.881 -40.388 1.00 23.46 184 SER A N 1
ATOM 1407 C CA . SER A 1 184 ? -7.879 12.684 -39.116 1.00 26.03 184 SER A CA 1
ATOM 1408 C C . SER A 1 184 ? -9.312 13.249 -39.096 1.00 24.29 184 SER A C 1
ATOM 1409 O O . SER A 1 184 ? -9.562 14.386 -39.513 1.00 23.54 184 SER A O 1
ATOM 1412 N N . ILE A 1 185 ? -10.252 12.448 -38.596 1.00 19.39 185 ILE A N 1
ATOM 1413 C CA . ILE A 1 185 ? -11.649 12.846 -38.484 1.00 23.36 185 ILE A CA 1
ATOM 1414 C C . ILE A 1 185 ? -11.974 13.447 -37.114 1.00 22.77 185 ILE A C 1
ATOM 1415 O O . ILE A 1 185 ? -12.734 14.407 -37.033 1.00 25.52 185 ILE A O 1
ATOM 1420 N N . VAL A 1 186 ? -11.401 12.922 -36.027 1.00 24.21 186 VAL A N 1
ATOM 1421 C CA . VAL A 1 186 ? -11.855 13.291 -34.676 1.00 27.01 186 VAL A CA 1
ATOM 1422 C C . VAL A 1 186 ? -11.261 14.614 -34.180 1.00 23.79 186 VAL A C 1
ATOM 1423 O O . VAL A 1 186 ? -11.797 15.201 -33.234 1.00 23.03 186 VAL A O 1
ATOM 1427 N N . THR A 1 187 ? -10.187 15.110 -34.801 1.00 23.78 187 THR A N 1
ATOM 1428 C CA . THR A 1 187 ? -9.483 16.267 -34.253 1.00 24.24 187 THR A CA 1
ATOM 1429 C C . THR A 1 187 ? -10.417 17.448 -34.018 1.00 24.64 187 THR A C 1
ATOM 1430 O O . THR A 1 187 ? -10.352 18.090 -32.967 1.00 25.05 187 THR A O 1
ATOM 1434 N N . ASP A 1 188 ? -11.305 17.731 -34.973 1.00 25.41 188 ASP A N 1
ATOM 1435 C CA . ASP A 1 188 ? -12.172 18.899 -34.862 1.00 29.22 188 ASP A CA 1
ATOM 1436 C C . ASP A 1 188 ? -13.101 18.801 -33.660 1.00 31.15 188 ASP A C 1
ATOM 1437 O O . ASP A 1 188 ? -13.279 19.783 -32.928 1.00 32.29 188 ASP A O 1
ATOM 1442 N N . LEU A 1 189 ? -13.717 17.632 -33.448 1.00 31.00 189 LEU A N 1
ATOM 1443 C CA . LEU A 1 189 ? -14.588 17.451 -32.292 1.00 28.00 189 LEU A CA 1
ATOM 1444 C C . LEU A 1 189 ? -13.809 17.596 -30.985 1.00 27.59 189 LEU A C 1
ATOM 1445 O O . LEU A 1 189 ? -14.268 18.265 -30.048 1.00 26.45 189 LEU A O 1
ATOM 1450 N N . VAL A 1 190 ? -12.629 16.972 -30.906 1.00 24.93 190 VAL A N 1
ATOM 1451 C CA . VAL A 1 190 ? -11.790 17.128 -29.723 1.00 25.40 190 VAL A CA 1
ATOM 1452 C C . VAL A 1 190 ? -11.502 18.596 -29.476 1.00 28.50 190 VAL A C 1
ATOM 1453 O O . VAL A 1 190 ? -11.566 19.075 -28.337 1.00 30.20 190 VAL A O 1
ATOM 1457 N N . SER A 1 191 ? -11.192 19.337 -30.540 1.00 30.65 191 SER A N 1
ATOM 1458 C CA . SER A 1 191 ? -10.895 20.757 -30.395 1.00 30.64 191 SER A CA 1
ATOM 1459 C C . SER A 1 191 ? -12.121 21.557 -29.959 1.00 27.14 191 SER A C 1
ATOM 1460 O O . SER A 1 191 ? -11.992 22.528 -29.210 1.00 28.83 191 SER A O 1
ATOM 1463 N N . GLN A 1 192 ? -13.312 21.173 -30.406 1.00 25.24 192 GLN A N 1
ATOM 1464 C CA . GLN A 1 192 ? -14.511 21.875 -29.957 1.00 27.44 192 GLN A CA 1
ATOM 1465 C C . GLN A 1 192 ? -14.754 21.644 -28.471 1.00 28.91 192 GLN A C 1
ATOM 1466 O O . GLN A 1 192 ? -15.055 22.582 -27.727 1.00 31.41 192 GLN A O 1
ATOM 1472 N N . MET A 1 193 ? -14.647 20.390 -28.025 1.00 27.31 193 MET A N 1
ATOM 1473 C CA . MET A 1 193 ? -15.077 20.047 -26.672 1.00 26.92 193 MET A CA 1
ATOM 1474 C C . MET A 1 193 ? -14.116 20.583 -25.620 1.00 29.75 193 MET A C 1
ATOM 1475 O O . MET A 1 193 ? -14.545 21.061 -24.561 1.00 33.58 193 MET A O 1
ATOM 1480 N N . ASP A 1 194 ? -12.820 20.518 -25.888 1.00 27.70 194 ASP A N 1
ATOM 1481 C CA . ASP A 1 194 ? -11.794 20.977 -24.956 1.00 27.83 194 ASP A CA 1
ATOM 1482 C C . ASP A 1 194 ? -10.807 21.869 -25.708 1.00 30.91 194 ASP A C 1
ATOM 1483 O O . ASP A 1 194 ? -9.628 21.519 -25.870 1.00 29.44 194 ASP A O 1
ATOM 1488 N N . PRO A 1 195 ? -11.260 23.053 -26.163 1.00 31.78 195 PRO A N 1
ATOM 1489 C CA . PRO A 1 195 ? -10.381 23.943 -26.950 1.00 29.95 195 PRO A CA 1
ATOM 1490 C C . PRO A 1 195 ? -9.043 24.250 -26.310 1.00 34.70 195 PRO A C 1
ATOM 1491 O O . PRO A 1 195 ? -8.039 24.378 -27.026 1.00 35.13 195 PRO A O 1
ATOM 1495 N N . HIS A 1 196 ? -8.990 24.379 -24.988 1.00 33.61 196 HIS A N 1
ATOM 1496 C CA . HIS A 1 196 ? -7.758 24.772 -24.316 1.00 34.07 196 HIS A CA 1
ATOM 1497 C C . HIS A 1 196 ? -6.949 23.591 -23.808 1.00 35.09 196 HIS A C 1
ATOM 1498 O O . HIS A 1 196 ? -5.864 23.788 -23.253 1.00 34.64 196 HIS A O 1
ATOM 1505 N N . GLY A 1 197 ? -7.422 22.367 -24.028 1.00 35.17 197 GLY A N 1
ATOM 1506 C CA . GLY A 1 197 ? -6.637 21.206 -23.671 1.00 29.40 197 GLY A CA 1
ATOM 1507 C C . GLY A 1 197 ? -6.485 21.009 -22.188 1.00 34.33 197 GLY A C 1
ATOM 1508 O O . GLY A 1 197 ? -5.430 20.531 -21.739 1.00 35.25 197 GLY A O 1
ATOM 1509 N N . ARG A 1 198 ? -7.514 21.378 -21.405 1.00 29.73 198 ARG A N 1
ATOM 1510 C CA . ARG A 1 198 ? -7.463 21.233 -19.951 1.00 32.34 198 ARG A CA 1
ATOM 1511 C C . ARG A 1 198 ? -7.765 19.816 -19.480 1.00 30.29 198 ARG A C 1
ATOM 1512 O O . ARG A 1 198 ? -7.418 19.474 -18.350 1.00 33.46 198 ARG A O 1
ATOM 1520 N N . ARG A 1 199 ? -8.386 18.984 -20.316 1.00 27.08 199 ARG A N 1
ATOM 1521 C CA . ARG A 1 199 ? -8.771 17.649 -19.891 1.00 28.78 199 ARG A CA 1
ATOM 1522 C C . ARG A 1 199 ? -8.623 16.635 -21.027 1.00 29.25 199 ARG A C 1
ATOM 1523 O O . ARG A 1 199 ? -9.366 15.646 -21.080 1.00 25.59 199 ARG A O 1
ATOM 1531 N N . THR A 1 200 ? -7.662 16.850 -21.926 1.00 28.58 200 THR A N 1
ATOM 1532 C CA . THR A 1 200 ? -7.417 15.957 -23.048 1.00 24.38 200 THR A CA 1
ATOM 1533 C C . THR A 1 200 ? -6.004 15.409 -22.987 1.00 27.32 200 THR A C 1
ATOM 1534 O O . THR A 1 200 ? -5.050 16.159 -22.758 1.00 30.37 200 THR A O 1
ATOM 1538 N N . ILE A 1 201 ? -5.874 14.099 -23.203 1.00 27.64 201 ILE A N 1
ATO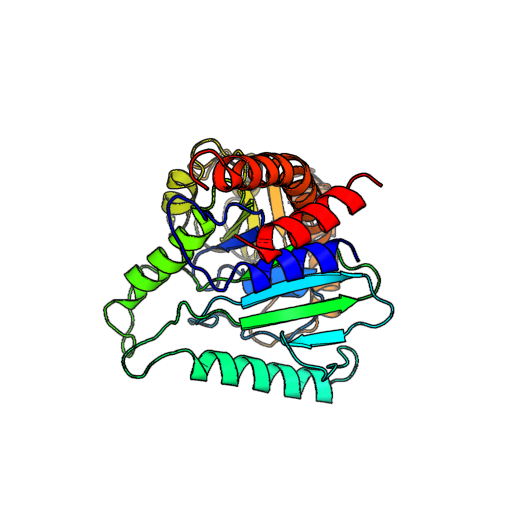M 1539 C CA . ILE A 1 201 ? -4.584 13.433 -23.349 1.00 24.82 201 ILE A CA 1
ATOM 1540 C C . ILE A 1 201 ? -4.537 12.797 -24.732 1.00 25.38 201 ILE A C 1
ATOM 1541 O O . ILE A 1 201 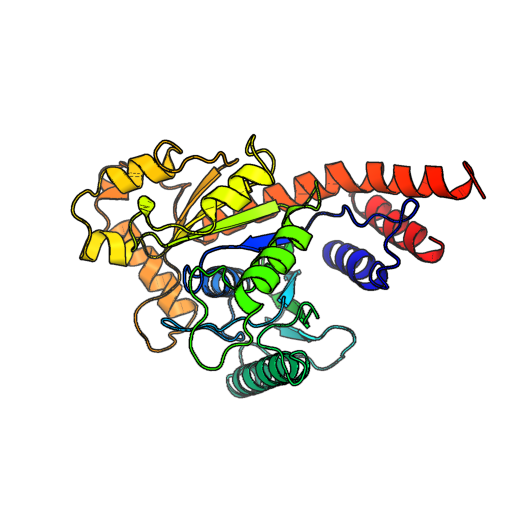? -5.507 12.159 -25.167 1.00 25.38 201 ILE A O 1
ATOM 1546 N N . PHE A 1 202 ? -3.413 12.964 -25.414 1.00 24.79 202 PHE A N 1
ATOM 1547 C CA . PHE A 1 202 ? -3.277 12.606 -26.813 1.00 22.32 202 PHE A CA 1
ATOM 1548 C C . PHE A 1 202 ? -2.418 11.356 -26.905 1.00 24.98 202 PHE A C 1
ATOM 1549 O O . PHE A 1 202 ? -1.338 11.299 -26.309 1.00 27.61 202 PHE A O 1
ATOM 1557 N N . VAL A 1 203 ? -2.894 10.374 -27.673 1.00 24.34 203 VAL A N 1
ATOM 1558 C CA . VAL A 1 203 ? -2.236 9.086 -27.846 1.00 22.66 203 VAL A CA 1
ATOM 1559 C C . VAL A 1 203 ? -2.041 8.847 -29.329 1.00 22.61 203 VAL A C 1
ATOM 1560 O O . VAL A 1 203 ? -3.015 8.846 -30.094 1.00 27.46 203 VAL A O 1
ATOM 1564 N N . LEU A 1 204 ? -0.807 8.601 -29.732 1.00 23.41 204 LEU A N 1
ATOM 1565 C CA . LEU A 1 204 ? -0.465 8.288 -31.113 1.00 25.64 204 LEU A CA 1
ATOM 1566 C C . LEU A 1 204 ? -0.150 6.802 -31.179 1.00 23.86 204 LEU A C 1
ATOM 1567 O O . LEU A 1 204 ? 0.895 6.363 -30.689 1.00 26.77 204 LEU A O 1
ATOM 1572 N N . THR A 1 205 ? -1.048 6.032 -31.777 1.00 22.88 205 THR A N 1
ATOM 1573 C CA . THR A 1 205 ? -0.827 4.605 -31.927 1.00 23.32 205 THR A CA 1
ATOM 1574 C C . THR A 1 205 ? -0.082 4.298 -33.218 1.00 23.33 205 THR A C 1
ATOM 1575 O O . THR A 1 205 ? 0.153 5.165 -34.059 1.00 22.63 205 THR A O 1
ATOM 1579 N N . LYS A 1 206 ? 0.274 3.023 -33.364 1.00 26.65 206 LYS A N 1
ATOM 1580 C CA . LYS A 1 206 ? 0.819 2.448 -34.601 1.00 28.11 206 LYS A CA 1
ATOM 1581 C C . LYS A 1 206 ? 2.088 3.152 -35.072 1.00 28.73 206 LYS A C 1
ATOM 1582 O O . LYS A 1 206 ? 2.351 3.222 -36.275 1.00 30.19 206 LYS A O 1
ATOM 1588 N N . VAL A 1 207 ? 2.914 3.635 -34.135 1.00 28.02 207 VAL A N 1
ATOM 1589 C CA . VAL A 1 207 ? 4.162 4.293 -34.533 1.00 31.91 207 VAL A CA 1
ATOM 1590 C C . VAL A 1 207 ? 5.126 3.320 -35.215 1.00 32.97 207 VAL A C 1
ATOM 1591 O O . VAL A 1 207 ? 6.006 3.745 -35.975 1.00 38.09 207 VAL A O 1
ATOM 1595 N N . ASP A 1 208 ? 4.953 2.014 -34.990 1.00 34.37 208 ASP A N 1
ATOM 1596 C CA . ASP A 1 208 ? 5.747 1.014 -35.694 1.00 34.54 208 ASP A CA 1
ATOM 1597 C C . ASP A 1 208 ? 5.423 1.018 -37.183 1.00 38.90 208 ASP A C 1
ATOM 1598 O O . ASP A 1 208 ? 6.324 0.969 -38.033 1.00 40.57 208 ASP A O 1
ATOM 1603 N N . LEU A 1 209 ? 4.133 1.100 -37.522 1.00 35.88 209 LEU A N 1
ATOM 1604 C CA . LEU A 1 209 ? 3.764 1.237 -38.927 1.00 37.97 209 LEU A CA 1
ATOM 1605 C C . LEU A 1 209 ? 4.253 2.565 -39.487 1.00 40.31 209 LEU A C 1
ATOM 1606 O O . LEU A 1 209 ? 4.662 2.642 -40.652 1.00 47.06 209 LEU A O 1
ATOM 1611 N N . ALA A 1 210 ? 4.239 3.617 -38.666 1.00 34.52 210 ALA A N 1
ATOM 1612 C CA . ALA A 1 210 ? 4.719 4.916 -39.130 1.00 42.00 210 ALA A CA 1
ATOM 1613 C C . ALA A 1 210 ? 6.167 4.821 -39.588 1.00 47.17 210 ALA A C 1
ATOM 1614 O O . ALA A 1 210 ? 6.511 5.279 -40.685 1.00 48.66 210 ALA A O 1
ATOM 1616 N N . GLU A 1 211 ? 7.033 4.208 -38.770 1.00 48.62 211 GLU A N 1
ATOM 1617 C CA . GLU A 1 211 ? 8.408 3.995 -39.224 1.00 47.72 211 GLU A CA 1
ATOM 1618 C C . GLU A 1 211 ? 8.439 3.114 -40.469 1.00 48.65 211 GLU A C 1
ATOM 1619 O O . GLU A 1 211 ? 9.162 3.412 -41.427 1.00 48.38 211 GLU A O 1
ATOM 1625 N N . LYS A 1 212 ? 7.629 2.048 -40.496 1.00 49.19 212 LYS A N 1
ATOM 1626 C CA . LYS A 1 212 ? 7.697 1.115 -41.621 1.00 52.69 212 LYS A CA 1
ATOM 1627 C C . LYS A 1 212 ? 7.155 1.686 -42.929 1.00 61.50 212 LYS A C 1
ATOM 1628 O O . LYS A 1 212 ? 7.282 1.006 -43.958 1.00 60.02 212 LYS A O 1
ATOM 1634 N N . ASN A 1 213 ? 6.538 2.897 -42.927 1.00 56.55 213 ASN A N 1
ATOM 1635 C CA . ASN A 1 213 ? 5.967 3.432 -44.166 1.00 51.05 213 ASN A CA 1
ATOM 1636 C C . ASN A 1 213 ? 6.148 4.933 -44.384 1.00 57.84 213 ASN A C 1
ATOM 1637 O O . ASN A 1 213 ? 6.089 5.365 -45.541 1.00 59.91 213 ASN A O 1
ATOM 1642 N N . VAL A 1 214 ? 6.361 5.759 -43.346 1.00 54.66 214 VAL A N 1
ATOM 1643 C CA . VAL A 1 214 ? 6.206 7.205 -43.510 1.00 52.31 214 VAL A CA 1
ATOM 1644 C C . VAL A 1 214 ? 7.551 7.854 -43.809 1.00 60.60 214 VAL A C 1
ATOM 1645 O O . VAL A 1 214 ? 8.608 7.404 -43.347 1.00 62.74 214 VAL A O 1
ATOM 1649 N N . ALA A 1 215 ? 7.487 8.937 -44.599 1.00 62.36 215 ALA A N 1
ATOM 1650 C CA . ALA A 1 215 ? 8.623 9.598 -45.229 1.00 55.93 215 ALA A CA 1
ATOM 1651 C C . ALA A 1 215 ? 9.117 10.825 -44.458 1.00 59.90 215 ALA A C 1
ATOM 1652 O O . ALA A 1 215 ? 9.812 11.670 -45.036 1.00 56.59 215 ALA A O 1
ATOM 1654 N N . SER A 1 216 ? 8.781 10.942 -43.166 1.00 61.80 216 SER A N 1
ATOM 1655 C CA . SER A 1 216 ? 9.287 12.032 -42.332 1.00 62.18 216 SER A CA 1
ATOM 1656 C C . SER A 1 216 ? 9.221 11.649 -40.857 1.00 64.21 216 SER A C 1
ATOM 1657 O O . SER A 1 216 ? 8.239 11.979 -40.179 1.00 64.63 216 SER A O 1
ATOM 1660 N N . PRO A 1 217 ? 10.246 10.980 -40.314 1.00 64.17 217 PRO A N 1
ATOM 1661 C CA . PRO A 1 217 ? 10.222 10.606 -38.890 1.00 63.21 217 PRO A CA 1
ATOM 1662 C C . PRO A 1 217 ? 10.330 11.792 -37.942 1.00 63.08 217 PRO A C 1
ATOM 1663 O O . PRO A 1 217 ? 10.279 11.597 -36.718 1.00 59.69 217 PRO A O 1
ATOM 1667 N N . SER A 1 218 ? 10.522 13.003 -38.474 1.00 58.53 218 SER A N 1
ATOM 1668 C CA . SER A 1 218 ? 10.527 14.208 -37.658 1.00 59.19 218 SER A CA 1
ATOM 1669 C C . SER A 1 218 ? 9.113 14.695 -37.390 1.00 54.27 218 SER A C 1
ATOM 1670 O O . SER A 1 218 ? 8.866 15.372 -36.384 1.00 49.50 218 SER A O 1
ATOM 1673 N N . ARG A 1 219 ? 8.182 14.370 -38.292 1.00 57.57 219 ARG A N 1
ATOM 1674 C CA . ARG A 1 219 ? 6.785 14.701 -38.066 1.00 51.41 219 ARG A CA 1
ATOM 1675 C C . ARG A 1 219 ? 6.229 13.978 -36.842 1.00 46.47 219 ARG A C 1
ATOM 1676 O O . ARG A 1 219 ? 5.347 14.514 -36.162 1.00 42.24 219 ARG A O 1
ATOM 1684 N N . ILE A 1 220 ? 6.745 12.792 -36.513 1.00 42.64 220 ILE A N 1
ATOM 1685 C CA . ILE A 1 220 ? 6.311 12.143 -35.277 1.00 45.21 220 ILE A CA 1
ATOM 1686 C C . ILE A 1 220 ? 6.696 12.999 -34.076 1.00 43.96 220 ILE A C 1
ATOM 1687 O O . ILE A 1 220 ? 5.895 13.211 -33.154 1.00 42.13 220 ILE A O 1
ATOM 1692 N N . GLN A 1 221 ? 7.931 13.505 -34.072 1.00 47.98 221 GLN A N 1
ATOM 1693 C CA . GLN A 1 221 ? 8.369 14.404 -33.009 1.00 47.61 221 GLN A CA 1
ATOM 1694 C C . GLN A 1 221 ? 7.508 15.654 -32.972 1.00 41.76 221 GLN A C 1
ATOM 1695 O O . GLN A 1 221 ? 7.128 16.132 -31.893 1.00 41.87 221 GLN A O 1
ATOM 1701 N N . GLN A 1 222 ? 7.171 16.177 -34.146 1.00 35.05 222 GLN A N 1
ATOM 1702 C CA . GLN A 1 222 ? 6.351 17.376 -34.216 1.00 36.04 222 GLN A CA 1
ATOM 1703 C C . GLN A 1 222 ? 4.958 17.132 -33.642 1.00 38.88 222 GLN A C 1
ATOM 1704 O O . GLN A 1 222 ? 4.382 18.007 -32.974 1.00 36.89 222 GLN A O 1
ATOM 1710 N N . ILE A 1 223 ? 4.397 15.949 -33.907 1.00 37.30 223 ILE A N 1
ATOM 1711 C CA . ILE A 1 223 ? 3.115 15.577 -33.323 1.00 33.83 223 ILE A CA 1
ATOM 1712 C C . ILE A 1 223 ? 3.233 15.526 -31.808 1.00 33.85 223 ILE A C 1
ATOM 1713 O O . ILE A 1 223 ? 2.457 16.160 -31.084 1.00 30.13 223 ILE A O 1
ATOM 1718 N N . ILE A 1 224 ? 4.216 14.773 -31.304 1.00 34.77 224 ILE A N 1
ATOM 1719 C CA . ILE A 1 224 ? 4.284 14.560 -29.864 1.00 36.21 224 ILE A CA 1
ATOM 1720 C C . ILE A 1 224 ? 4.591 15.858 -29.127 1.00 35.60 224 ILE A C 1
ATOM 1721 O O . ILE A 1 224 ? 4.256 15.988 -27.950 1.00 33.64 224 ILE A O 1
ATOM 1726 N N . GLU A 1 225 ? 5.168 16.851 -29.797 1.00 38.47 225 GLU A N 1
ATOM 1727 C CA . GLU A 1 225 ? 5.379 18.134 -29.143 1.00 37.16 225 GLU A CA 1
ATOM 1728 C C . GLU A 1 225 ? 4.164 19.056 -29.213 1.00 36.77 225 GLU A C 1
ATOM 1729 O O . GLU A 1 225 ? 4.241 20.196 -28.731 1.00 37.73 225 GLU A O 1
ATOM 1735 N N . GLY A 1 226 ? 3.051 18.599 -29.786 1.00 34.30 226 GLY A N 1
ATOM 1736 C CA . GLY A 1 226 ? 1.862 19.424 -29.879 1.00 31.08 226 GLY A CA 1
ATOM 1737 C C . GLY A 1 226 ? 1.869 20.395 -31.032 1.00 35.20 226 GLY A C 1
ATOM 1738 O O . GLY A 1 226 ? 1.034 21.307 -31.066 1.00 31.38 226 GLY A O 1
ATOM 1739 N N . LYS A 1 227 ? 2.759 20.203 -32.008 1.00 35.96 227 LYS A N 1
ATOM 1740 C CA . LYS A 1 227 ? 3.018 21.209 -33.025 1.00 35.08 227 LYS A CA 1
ATOM 1741 C C . LYS A 1 227 ? 2.411 20.915 -34.390 1.00 37.94 227 LYS A C 1
ATOM 1742 O O . LYS A 1 227 ? 2.658 21.685 -35.320 1.00 38.59 227 LYS A O 1
ATOM 1748 N N . LEU A 1 228 ? 1.655 19.826 -34.558 1.00 37.43 228 LEU A N 1
ATOM 1749 C CA . LEU A 1 228 ? 1.109 19.490 -35.874 1.00 32.16 228 LEU A CA 1
ATOM 1750 C C . LEU A 1 228 ? -0.408 19.481 -35.890 1.00 29.85 228 LEU A C 1
ATOM 1751 O O . LEU A 1 228 ? -1.017 20.120 -36.751 1.00 28.48 228 LEU A O 1
ATOM 1756 N N . PHE A 1 229 ? -1.028 18.779 -34.973 1.00 29.04 229 PHE A N 1
ATOM 1757 C CA . PHE A 1 229 ? -2.477 18.678 -34.932 1.00 28.66 229 PHE A CA 1
ATOM 1758 C C . PHE A 1 229 ? -3.079 19.969 -34.370 1.00 28.54 229 PHE A C 1
ATOM 1759 O O . PHE A 1 229 ? -2.594 20.495 -33.367 1.00 26.27 229 PHE A O 1
ATOM 1767 N N . PRO A 1 230 ? -4.131 20.505 -34.991 1.00 26.44 230 PRO A N 1
ATOM 1768 C CA . PRO A 1 230 ? -4.759 21.722 -34.446 1.00 25.36 230 PRO A CA 1
ATOM 1769 C C . PRO A 1 230 ? -5.583 21.455 -33.194 1.00 25.32 230 PRO A C 1
ATOM 1770 O O . PRO A 1 230 ? -6.806 21.625 -33.217 1.00 26.17 230 PRO A O 1
ATOM 1774 N N . MET A 1 231 ? -4.936 21.052 -32.100 1.00 23.43 231 MET A N 1
ATOM 1775 C CA . MET A 1 231 ? -5.633 20.775 -30.847 1.00 28.14 231 MET A CA 1
ATOM 1776 C C . MET A 1 231 ? -4.627 20.876 -29.714 1.00 28.17 231 MET A C 1
ATOM 1777 O O . MET A 1 231 ? -3.416 20.825 -29.937 1.00 31.02 231 MET A O 1
ATOM 1782 N N . LYS A 1 232 ? -5.141 21.017 -28.495 1.00 31.00 232 LYS A N 1
ATOM 1783 C CA . LYS A 1 232 ? -4.317 21.098 -27.294 1.00 34.01 232 LYS A CA 1
ATOM 1784 C C . LYS A 1 232 ? -4.566 19.885 -26.407 1.00 31.90 232 LYS A C 1
ATOM 1785 O O . LYS A 1 232 ? -5.660 19.314 -26.397 1.00 30.74 232 LYS A O 1
ATOM 1791 N N . ALA A 1 233 ? -3.547 19.509 -25.639 1.00 32.75 233 ALA A N 1
ATOM 1792 C CA . ALA A 1 233 ? -3.670 18.379 -24.734 1.00 31.56 233 ALA A CA 1
ATOM 1793 C C . ALA A 1 233 ? -2.768 18.619 -23.541 1.00 30.78 233 ALA A C 1
ATOM 1794 O O . ALA A 1 233 ? -1.761 19.324 -23.647 1.00 34.68 233 ALA A O 1
ATOM 1796 N N . LEU A 1 234 ? -3.138 18.016 -22.403 1.00 30.31 234 LEU A N 1
ATOM 1797 C CA . LEU A 1 234 ? -2.268 18.042 -21.230 1.00 30.73 234 LEU A CA 1
ATOM 1798 C C . LEU A 1 234 ? -0.967 17.288 -21.481 1.00 35.11 234 LEU A C 1
ATOM 1799 O O . LEU A 1 234 ? 0.065 17.625 -20.889 1.00 38.00 234 LEU A O 1
ATOM 1804 N N . GLY A 1 235 ? -0.991 16.277 -22.349 1.00 32.80 235 GLY A N 1
ATOM 1805 C CA . GLY A 1 235 ? 0.192 15.486 -22.626 1.00 30.52 235 GLY A CA 1
ATOM 1806 C C . GLY A 1 235 ? 0.033 14.671 -23.889 1.00 31.39 235 GLY A C 1
ATOM 1807 O O . GLY A 1 235 ? -1.082 14.445 -24.367 1.00 27.91 235 GLY A O 1
ATOM 1808 N N . TYR A 1 236 ? 1.177 14.234 -24.429 1.00 32.91 236 TYR A N 1
ATOM 1809 C CA . TYR A 1 236 ? 1.247 13.492 -25.682 1.00 28.93 236 TYR A CA 1
ATOM 1810 C C . TYR A 1 236 ? 2.086 12.240 -25.484 1.00 33.99 236 TYR A C 1
ATOM 1811 O O . TYR A 1 236 ? 3.199 12.313 -24.952 1.00 38.77 236 TYR A O 1
ATOM 1820 N N . PHE A 1 237 ? 1.559 11.094 -25.918 1.00 29.46 237 PHE A N 1
ATOM 1821 C CA . PHE A 1 237 ? 2.255 9.823 -25.790 1.00 29.21 237 PHE A CA 1
ATOM 1822 C C . PHE A 1 237 ? 2.226 9.073 -27.113 1.00 31.99 237 PHE A C 1
ATOM 1823 O O . PHE A 1 237 ? 1.243 9.144 -27.852 1.00 30.50 237 PHE A O 1
ATOM 1831 N N . ALA A 1 238 ? 3.317 8.372 -27.405 1.00 30.53 238 ALA A N 1
ATOM 1832 C CA . ALA A 1 238 ? 3.438 7.472 -28.536 1.00 27.80 238 ALA A CA 1
ATOM 1833 C C . ALA A 1 238 ? 3.405 6.050 -28.005 1.00 31.60 238 ALA A C 1
ATOM 1834 O O . ALA A 1 238 ? 3.935 5.770 -26.926 1.00 35.16 238 ALA A O 1
ATOM 1836 N N . VAL A 1 239 ? 2.809 5.144 -28.771 1.00 32.47 239 VAL A N 1
ATOM 1837 C CA . VAL A 1 239 ? 2.340 3.890 -28.202 1.00 30.66 239 VAL A CA 1
ATOM 1838 C C . VAL A 1 239 ? 2.330 2.829 -29.297 1.00 28.75 239 VAL A C 1
ATOM 1839 O O . VAL A 1 239 ? 2.184 3.138 -30.483 1.00 31.09 239 VAL A O 1
ATOM 1843 N N . VAL A 1 240 ? 2.559 1.575 -28.912 1.00 28.06 240 VAL A N 1
ATOM 1844 C CA . VAL A 1 240 ? 2.384 0.448 -29.824 1.00 27.55 240 VAL A CA 1
ATOM 1845 C C . VAL A 1 240 ? 1.465 -0.547 -29.133 1.00 29.81 240 VAL A C 1
ATOM 1846 O O . VAL A 1 240 ? 1.794 -1.053 -28.053 1.00 25.04 240 VAL A O 1
ATOM 1850 N N . THR A 1 241 ? 0.302 -0.808 -29.748 1.00 26.45 241 THR A N 1
ATOM 1851 C CA . THR A 1 241 ? -0.790 -1.495 -29.079 1.00 27.63 241 THR A CA 1
ATOM 1852 C C . THR A 1 241 ? -1.308 -2.648 -29.915 1.00 29.47 241 THR A C 1
ATOM 1853 O O . THR A 1 241 ? -2.406 -3.155 -29.657 1.00 29.73 241 THR A O 1
ATOM 1857 N N . GLY A 1 242 ? -0.527 -3.082 -30.888 1.00 29.21 242 GLY A N 1
ATOM 1858 C CA . GLY A 1 242 ? -0.861 -4.269 -31.643 1.00 30.90 242 GLY A CA 1
ATOM 1859 C C . GLY A 1 242 ? 0.115 -4.431 -32.784 1.00 32.29 242 GLY A C 1
ATOM 1860 O O . GLY A 1 242 ? 1.073 -3.663 -32.937 1.00 28.37 242 GLY A O 1
ATOM 1861 N N . LYS A 1 243 ? -0.141 -5.468 -33.571 1.00 35.62 243 LYS A N 1
ATOM 1862 C CA . LYS A 1 243 ? 0.601 -5.735 -34.794 1.00 43.15 243 LYS A CA 1
ATOM 1863 C C . LYS A 1 243 ? -0.164 -6.740 -35.639 1.00 47.76 243 LYS A C 1
ATOM 1864 O O . LYS A 1 243 ? -0.603 -7.779 -35.128 1.00 46.70 243 LYS A O 1
ATOM 1870 N N . GLY A 1 244 ? -0.355 -6.415 -36.920 1.00 53.33 244 GLY A N 1
ATOM 1871 C CA . GLY A 1 244 ? -0.870 -7.356 -37.898 1.00 54.17 244 GLY A CA 1
ATOM 1872 C C . GLY A 1 244 ? -2.377 -7.419 -38.014 1.00 57.79 244 GLY A C 1
ATOM 1873 O O . GLY A 1 244 ? -3.087 -6.425 -37.795 1.00 57.08 244 GLY A O 1
ATOM 1874 N N . ASN A 1 245 ? -2.868 -8.606 -38.373 1.00 62.21 245 ASN A N 1
ATOM 1875 C CA . ASN A 1 245 ? -4.296 -8.867 -38.510 1.00 66.77 245 ASN A CA 1
ATOM 1876 C C . ASN A 1 245 ? -4.823 -9.869 -37.504 1.00 63.22 245 ASN A C 1
ATOM 1877 O O . ASN A 1 245 ? -5.985 -9.780 -37.103 1.00 64.14 245 ASN A O 1
ATOM 1882 N N . SER A 1 246 ? -4.010 -10.828 -37.102 1.00 67.84 246 SER A N 1
ATOM 1883 C CA . SER A 1 246 ? -4.449 -11.810 -36.134 1.00 71.50 246 SER A CA 1
ATOM 1884 C C . SER A 1 246 ? -4.226 -11.260 -34.733 1.00 69.87 246 SER A C 1
ATOM 1885 O O . SER A 1 246 ? -3.256 -10.530 -34.480 1.00 67.14 246 SER A O 1
ATOM 1888 N N . SER A 1 247 ? -5.154 -11.588 -33.836 1.00 64.95 247 SER A N 1
ATOM 1889 C CA . SER A 1 247 ? -5.037 -11.190 -32.442 1.00 62.18 247 SER A CA 1
ATOM 1890 C C . SER A 1 247 ? -3.866 -11.913 -31.780 1.00 60.09 247 SER A C 1
ATOM 1891 O O . SER A 1 247 ? -3.831 -13.147 -31.717 1.00 61.24 247 SER A O 1
ATOM 1894 N N . GLU A 1 248 ? -2.900 -11.140 -31.313 1.00 56.29 248 GLU A N 1
ATOM 1895 C CA . GLU A 1 248 ? -1.843 -11.626 -30.454 1.00 51.40 248 GLU A CA 1
ATOM 1896 C C . GLU A 1 248 ? -2.305 -11.545 -29.005 1.00 49.40 248 GLU A C 1
ATOM 1897 O O . GLU A 1 248 ? -3.454 -11.214 -28.710 1.00 51.38 248 GLU A O 1
ATOM 1903 N N . SER A 1 249 ? -1.405 -11.840 -28.085 1.00 46.44 249 SER A N 1
ATOM 1904 C CA . SER A 1 249 ? -1.706 -11.717 -26.672 1.00 40.06 249 SER A CA 1
ATOM 1905 C C . SER A 1 249 ? -1.151 -10.405 -26.141 1.00 40.99 249 SER A C 1
ATOM 1906 O O . SER A 1 249 ? -0.265 -9.791 -26.743 1.00 38.92 249 SER A O 1
ATOM 1909 N N . ILE A 1 250 ? -1.692 -9.979 -24.998 1.00 37.48 250 ILE A N 1
ATOM 1910 C CA . ILE A 1 250 ? -1.220 -8.763 -24.347 1.00 37.10 250 ILE A CA 1
ATOM 1911 C C . ILE A 1 250 ? 0.286 -8.824 -24.102 1.00 40.51 250 ILE A C 1
ATOM 1912 O O . ILE A 1 250 ? 1.002 -7.830 -24.273 1.00 39.67 250 ILE A O 1
ATOM 1917 N N . GLU A 1 251 ? 0.796 -9.991 -23.719 1.00 45.61 251 GLU A N 1
ATOM 1918 C CA . GLU A 1 251 ? 2.220 -10.097 -23.413 1.00 47.02 251 GLU A CA 1
ATOM 1919 C C . GLU A 1 251 ? 3.065 -10.029 -24.688 1.00 42.91 251 GLU A C 1
ATOM 1920 O O . GLU A 1 251 ? 4.112 -9.366 -24.718 1.00 40.04 251 GLU A O 1
ATOM 1926 N N . ALA A 1 252 ? 2.615 -10.694 -25.755 1.00 36.90 252 ALA A N 1
ATOM 1927 C CA . ALA A 1 252 ? 3.277 -10.568 -27.049 1.00 38.29 252 ALA A CA 1
ATOM 1928 C C . ALA A 1 252 ? 3.310 -9.112 -27.516 1.00 43.09 252 ALA A C 1
ATOM 1929 O O . ALA A 1 252 ? 4.347 -8.632 -28.001 1.00 40.20 252 ALA A O 1
ATOM 1931 N N . ILE A 1 253 ? 2.189 -8.388 -27.353 1.00 38.93 253 ILE A N 1
ATOM 1932 C CA . ILE A 1 253 ? 2.110 -6.999 -27.803 1.00 35.96 253 ILE A CA 1
ATOM 1933 C C . ILE A 1 253 ? 3.017 -6.113 -26.959 1.00 37.13 253 ILE A C 1
ATOM 1934 O O . ILE A 1 253 ? 3.652 -5.184 -27.473 1.00 37.26 253 ILE A O 1
ATOM 1939 N N . ARG A 1 254 ? 3.099 -6.387 -25.652 1.00 40.14 254 ARG A N 1
ATOM 1940 C CA . ARG A 1 254 ? 3.946 -5.583 -24.774 1.00 38.71 254 ARG A CA 1
ATOM 1941 C C . ARG A 1 254 ? 5.418 -5.791 -25.075 1.00 39.55 254 ARG A C 1
ATOM 1942 O O . ARG A 1 254 ? 6.203 -4.829 -25.076 1.00 37.93 254 ARG A O 1
ATOM 1950 N N . GLU A 1 255 ? 5.803 -7.046 -25.322 1.00 41.24 255 GLU A N 1
ATOM 1951 C CA . GLU A 1 255 ? 7.144 -7.348 -25.798 1.00 44.69 255 GLU A CA 1
ATOM 1952 C C . GLU A 1 255 ? 7.440 -6.600 -27.089 1.00 46.42 255 GLU A C 1
ATOM 1953 O O . GLU A 1 255 ? 8.507 -5.992 -27.234 1.00 48.60 255 GLU A O 1
ATOM 1959 N N . TYR A 1 256 ? 6.511 -6.668 -28.054 1.00 39.89 256 TYR A N 1
ATOM 1960 C CA . TYR A 1 256 ? 6.710 -6.024 -29.350 1.00 38.53 256 TYR A CA 1
ATOM 1961 C C . TYR A 1 256 ? 6.905 -4.521 -29.198 1.00 42.59 256 TYR A C 1
ATOM 1962 O O . TYR A 1 256 ? 7.768 -3.927 -29.859 1.00 42.90 256 TYR A O 1
ATOM 1971 N N . GLU A 1 257 ? 6.125 -3.895 -28.315 1.00 37.48 257 GLU A N 1
ATOM 1972 C CA . GLU A 1 257 ? 6.227 -2.455 -28.122 1.00 39.84 257 GLU A CA 1
ATOM 1973 C C . GLU A 1 257 ? 7.562 -2.089 -27.481 1.00 43.63 257 GLU A C 1
ATOM 1974 O O . GLU A 1 257 ? 8.236 -1.140 -27.916 1.00 44.39 257 GLU A O 1
ATOM 1980 N N . GLU A 1 258 ? 7.963 -2.838 -26.449 1.00 42.28 258 GLU A N 1
ATOM 1981 C CA . GLU A 1 258 ? 9.263 -2.596 -25.829 1.00 52.06 258 GLU A CA 1
ATOM 1982 C C . GLU A 1 258 ? 10.405 -2.743 -26.837 1.00 51.66 258 GLU A C 1
ATOM 1983 O O . GLU A 1 258 ? 11.284 -1.873 -26.925 1.00 52.19 258 GLU A O 1
ATOM 1989 N N . GLU A 1 259 ? 10.415 -3.847 -27.596 1.00 46.10 259 GLU A N 1
ATOM 1990 C CA . GLU A 1 259 ? 11.446 -4.039 -28.614 1.00 51.32 259 GLU A CA 1
ATOM 1991 C C . GLU A 1 259 ? 11.467 -2.868 -29.582 1.00 53.35 259 GLU A C 1
ATOM 1992 O O . GLU A 1 259 ? 12.525 -2.271 -29.823 1.00 55.60 259 GLU A O 1
ATOM 1998 N N . PHE A 1 260 ? 10.297 -2.520 -30.142 1.00 51.00 260 PHE A N 1
ATOM 1999 C CA . PHE A 1 260 ? 10.244 -1.472 -31.156 1.00 50.76 260 PHE A CA 1
ATOM 2000 C C . PHE A 1 260 ? 10.840 -0.175 -30.635 1.00 47.50 260 PHE A C 1
ATOM 2001 O O . PHE A 1 260 ? 11.660 0.457 -31.309 1.00 48.64 260 PHE A O 1
ATOM 2009 N N . PHE A 1 261 ? 10.425 0.247 -29.441 1.00 43.87 261 PHE A N 1
ATOM 2010 C CA . PHE A 1 261 ? 10.885 1.537 -28.940 1.00 51.48 261 PHE A CA 1
ATOM 2011 C C . PHE A 1 261 ? 12.372 1.509 -28.579 1.00 61.20 261 PHE A C 1
ATOM 2012 O O . PHE A 1 261 ? 13.096 2.484 -28.831 1.00 60.73 261 PHE A O 1
ATOM 2020 N N . GLN A 1 262 ? 12.856 0.404 -27.999 1.00 62.29 262 GLN A N 1
ATOM 2021 C CA . GLN A 1 262 ? 14.272 0.353 -27.663 1.00 62.79 262 GLN A CA 1
ATOM 2022 C C . GLN A 1 262 ? 15.159 0.254 -28.897 1.00 63.04 262 GLN A C 1
ATOM 2023 O O . GLN A 1 262 ? 16.347 0.577 -28.811 1.00 67.53 262 GLN A O 1
ATOM 2029 N N . ASN A 1 263 ? 14.616 -0.170 -30.038 1.00 61.36 263 ASN A N 1
ATOM 2030 C CA . ASN A 1 263 ? 15.362 -0.196 -31.292 1.00 61.56 263 ASN A CA 1
ATOM 2031 C C . ASN A 1 263 ? 15.019 0.974 -32.211 1.00 61.80 263 ASN A C 1
ATOM 2032 O O . ASN A 1 263 ? 15.536 1.043 -33.329 1.00 65.28 263 ASN A O 1
ATOM 2037 N N . SER A 1 264 ? 14.167 1.889 -31.768 1.00 58.89 264 SER A N 1
ATOM 2038 C CA . SER A 1 264 ? 13.651 2.950 -32.621 1.00 62.31 264 SER A CA 1
ATOM 2039 C C . SER A 1 264 ? 14.614 4.128 -32.670 1.00 65.65 264 SER A C 1
ATOM 2040 O O . SER A 1 264 ? 15.148 4.554 -31.642 1.00 68.11 264 SER A O 1
ATOM 2043 N N . LYS A 1 265 ? 14.808 4.668 -33.875 1.00 64.29 265 LYS A N 1
ATOM 2044 C CA . LYS A 1 265 ? 15.609 5.879 -34.032 1.00 71.01 265 LYS A CA 1
ATOM 2045 C C . LYS A 1 265 ? 15.123 6.992 -33.110 1.00 74.83 265 LYS A C 1
ATOM 2046 O O . LYS A 1 265 ? 15.924 7.773 -32.584 1.00 73.72 265 LYS A O 1
ATOM 2052 N N . LEU A 1 266 ? 13.812 7.036 -32.860 1.00 72.62 266 LEU A N 1
ATOM 2053 C CA . LEU A 1 266 ? 13.194 8.164 -32.166 1.00 64.60 266 LEU A CA 1
ATOM 2054 C C . LEU A 1 266 ? 13.659 8.278 -30.715 1.00 68.19 266 LEU A C 1
ATOM 2055 O O . LEU A 1 266 ? 13.812 9.384 -30.190 1.00 70.29 266 LEU A O 1
ATOM 2060 N N . LEU A 1 267 ? 13.875 7.151 -30.040 1.00 69.20 267 LEU A N 1
ATOM 2061 C CA . LEU A 1 267 ? 14.301 7.202 -28.643 1.00 67.54 267 LEU A CA 1
ATOM 2062 C C . LEU A 1 267 ? 15.817 7.247 -28.478 1.00 78.48 267 LEU A C 1
ATOM 2063 O O . LEU A 1 267 ? 16.319 7.944 -27.582 1.00 74.82 267 LEU A O 1
ATOM 2068 N N . LYS A 1 268 ? 16.556 6.492 -29.302 1.00 80.12 268 LYS A N 1
ATOM 2069 C CA . LYS A 1 268 ? 18.013 6.483 -29.189 1.00 78.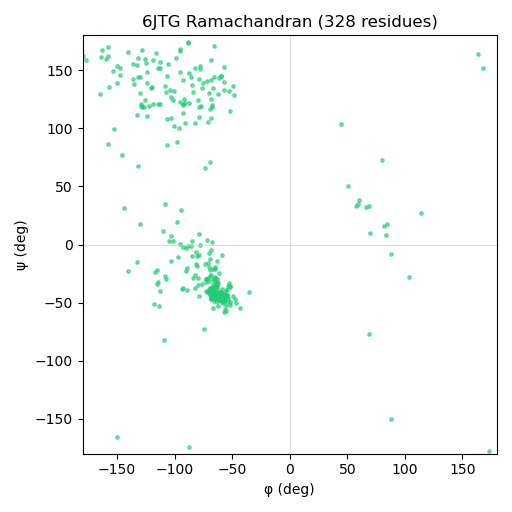16 268 LYS A CA 1
ATOM 2070 C C . LYS A 1 268 ? 18.599 7.839 -29.561 1.00 80.30 268 LYS A C 1
ATOM 2071 O O . LYS A 1 268 ? 19.535 8.323 -28.913 1.00 78.92 268 LYS A O 1
ATOM 2077 N N . THR A 1 269 ? 18.056 8.478 -30.583 1.00 78.71 269 THR A N 1
ATOM 2078 C CA . THR A 1 269 ? 18.417 9.844 -30.913 1.00 75.49 269 THR A CA 1
ATOM 2079 C C . THR A 1 269 ? 17.877 10.834 -29.885 1.00 78.43 269 THR A C 1
ATOM 2080 O O . THR A 1 269 ? 18.370 11.963 -29.798 1.00 85.75 269 THR A O 1
ATOM 2084 N N . SER A 1 270 ? 16.922 10.404 -29.059 1.00 77.51 270 SER A N 1
ATOM 2085 C CA . SER A 1 270 ? 16.180 11.277 -28.147 1.00 74.11 270 SER A CA 1
ATOM 2086 C C . SER A 1 270 ? 15.446 12.365 -28.923 1.00 73.67 270 SER A C 1
ATOM 2087 O O . SER A 1 270 ? 15.331 13.506 -28.471 1.00 75.80 270 SER A O 1
ATOM 2089 N N . MET A 1 271 ? 14.972 12.007 -30.124 1.00 72.70 271 MET A N 1
ATOM 2090 C CA . MET A 1 271 ? 14.010 12.842 -30.836 1.00 68.21 271 MET A CA 1
ATOM 2091 C C . MET A 1 271 ? 12.789 13.109 -29.969 1.00 73.99 271 MET A C 1
ATOM 2092 O O . MET A 1 271 ? 12.430 14.266 -29.716 1.00 73.41 271 MET A O 1
ATOM 2097 N N . LEU A 1 272 ? 12.127 12.043 -29.517 1.00 72.29 272 LEU A N 1
ATOM 2098 C CA . LEU A 1 272 ? 11.122 12.133 -28.473 1.00 69.74 272 LEU A CA 1
ATOM 2099 C C . LEU A 1 272 ? 11.602 11.351 -27.257 1.00 66.26 272 LEU A C 1
ATOM 2100 O O . LEU A 1 272 ? 12.530 10.540 -27.335 1.00 66.93 272 LEU A O 1
ATOM 2105 N N . LYS A 1 273 ? 10.946 1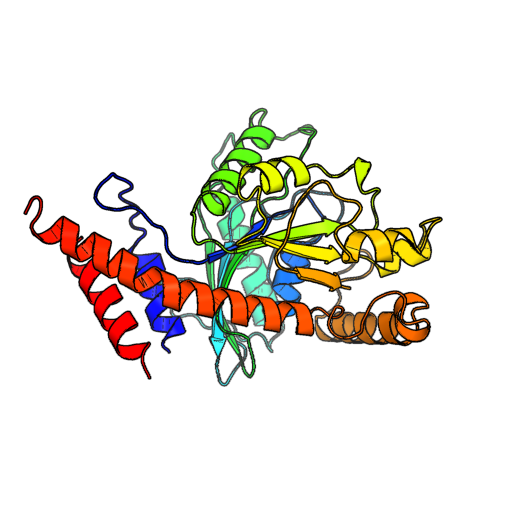1.604 -26.134 1.00 64.91 273 LYS A N 1
ATOM 2106 C CA . LYS A 1 273 ? 11.467 11.300 -24.809 1.00 62.24 273 LYS A CA 1
ATOM 2107 C C . LYS A 1 273 ? 10.955 9.956 -24.297 1.00 61.49 273 LYS A C 1
ATOM 2108 O O . LYS A 1 273 ? 9.995 9.383 -24.811 1.00 63.06 273 LYS A O 1
ATOM 2114 N N . ALA A 1 274 ? 11.590 9.472 -23.229 1.00 56.85 274 ALA A N 1
ATOM 2115 C CA . ALA A 1 274 ? 11.282 8.133 -22.744 1.00 52.89 274 ALA A CA 1
ATOM 2116 C C . ALA A 1 274 ? 10.001 8.120 -21.923 1.00 54.05 274 ALA A C 1
ATOM 2117 O O . ALA A 1 274 ? 9.246 7.139 -21.951 1.00 52.77 274 ALA A O 1
ATOM 2119 N N . HIS A 1 275 ? 9.739 9.194 -21.180 1.00 53.47 275 HIS A N 1
ATOM 2120 C CA . HIS A 1 275 ? 8.505 9.254 -20.405 1.00 58.04 275 HIS A CA 1
ATOM 2121 C C . HIS A 1 275 ? 7.283 9.386 -21.305 1.00 54.90 275 HIS A C 1
ATOM 2122 O O . HIS A 1 275 ? 6.189 8.973 -20.903 1.00 52.91 275 HIS A O 1
ATOM 2129 N N . GLN A 1 276 ? 7.478 9.867 -22.518 1.00 51.33 276 GLN A N 1
ATOM 2130 C CA . GLN A 1 276 ? 6.438 10.019 -23.494 1.00 47.84 276 GLN A CA 1
ATOM 2131 C C . GLN A 1 276 ? 6.015 8.760 -24.220 1.00 45.45 276 GLN A C 1
ATOM 2132 O O . GLN A 1 276 ? 5.284 8.834 -25.136 1.00 35.85 276 GLN A O 1
ATOM 2138 N N . VAL A 1 277 ? 6.468 7.596 -23.801 1.00 48.23 277 VAL A N 1
ATOM 2139 C CA . VAL A 1 277 ? 6.464 6.511 -24.734 1.00 43.75 277 VAL A CA 1
ATOM 2140 C C . VAL A 1 277 ? 5.617 5.239 -24.651 1.00 42.34 277 VAL A C 1
ATOM 2141 O O . VAL A 1 277 ? 4.924 4.919 -25.585 1.00 44.33 277 VAL A O 1
ATOM 2145 N N . THR A 1 278 ? 5.602 4.502 -23.593 1.00 39.51 278 THR A N 1
ATOM 2146 C CA . THR A 1 278 ? 4.906 3.231 -23.701 1.00 35.74 278 THR A CA 1
ATOM 2147 C C . THR A 1 278 ? 3.435 3.363 -23.360 1.00 33.71 278 THR A C 1
ATOM 2148 O O . THR A 1 278 ? 3.042 4.380 -22.958 1.00 37.24 278 THR A O 1
ATOM 2152 N N . THR A 1 279 ? 2.619 2.343 -23.511 1.00 35.41 279 THR A N 1
ATOM 2153 C CA . THR A 1 279 ? 1.327 2.407 -22.932 1.00 35.49 279 THR A CA 1
ATOM 2154 C C . THR A 1 279 ? 1.330 2.457 -21.426 1.00 33.78 279 THR A C 1
ATOM 2155 O O . THR A 1 279 ? 0.481 3.012 -20.843 1.00 34.74 279 THR A O 1
ATOM 2159 N N . ARG A 1 280 ? 2.328 1.901 -20.805 1.00 39.00 280 ARG A N 1
ATOM 2160 C CA . ARG A 1 280 ? 2.437 1.943 -19.382 1.00 41.87 280 ARG A CA 1
ATOM 2161 C C . ARG A 1 280 ? 2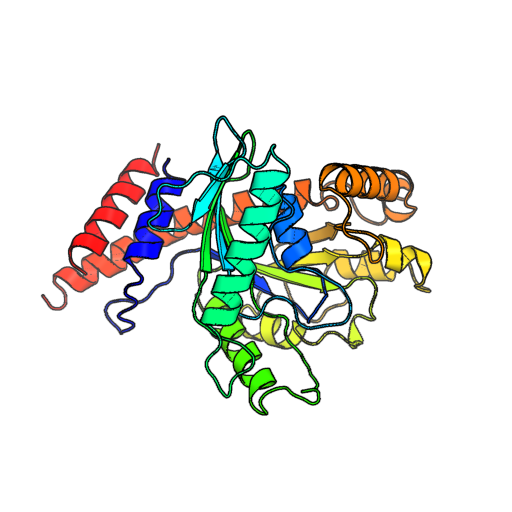.588 3.330 -18.850 1.00 38.47 280 ARG A C 1
ATOM 2162 O O . ARG A 1 280 ? 2.029 3.680 -17.884 1.00 39.16 280 ARG A O 1
ATOM 2170 N N . ASN A 1 281 ? 3.378 4.118 -19.511 1.00 36.71 281 ASN A N 1
ATOM 2171 C CA . ASN A 1 281 ? 3.521 5.528 -19.168 1.00 37.77 281 ASN A CA 1
ATOM 2172 C C . ASN A 1 281 ? 2.208 6.284 -19.389 1.00 41.09 281 ASN A C 1
ATOM 2173 O O . ASN A 1 281 ? 1.762 7.055 -18.516 1.00 40.13 281 ASN A O 1
ATOM 2178 N N . LEU A 1 282 ? 1.567 6.066 -20.550 1.00 35.90 282 LEU A N 1
ATOM 2179 C CA . LEU A 1 282 ? 0.253 6.661 -20.787 1.00 34.16 282 LEU A CA 1
ATOM 2180 C C . LEU A 1 282 ? -0.706 6.305 -19.663 1.00 28.67 282 LEU A C 1
ATOM 2181 O O . LEU A 1 282 ? -1.414 7.169 -19.142 1.00 31.35 282 LEU A O 1
ATOM 2186 N N . SER A 1 283 ? -0.720 5.030 -19.282 1.00 29.83 283 SER A N 1
ATOM 2187 C CA . SER A 1 283 ? -1.557 4.510 -18.209 1.00 30.88 283 SER A CA 1
ATOM 2188 C C . SER A 1 283 ? -1.382 5.316 -16.934 1.00 35.12 283 SER A C 1
ATOM 2189 O O . SER A 1 283 ? -2.363 5.746 -16.311 1.00 33.21 283 SER A O 1
ATOM 2192 N N . LEU A 1 284 ? -0.127 5.492 -16.513 1.00 36.87 284 LEU A N 1
ATOM 2193 C CA . LEU A 1 284 ? 0.144 6.200 -15.264 1.00 37.10 284 LEU A CA 1
ATOM 2194 C C . LEU A 1 284 ? -0.346 7.640 -15.340 1.00 39.18 284 LEU A C 1
ATOM 2195 O O . LEU A 1 284 ? -0.994 8.137 -14.404 1.00 39.98 284 LEU A O 1
ATOM 2200 N N . ALA A 1 285 ? -0.062 8.326 -16.454 1.00 36.04 285 ALA A N 1
ATOM 2201 C CA . ALA A 1 285 ? -0.527 9.706 -16.568 1.00 32.76 285 ALA A CA 1
ATOM 2202 C C . ALA A 1 285 ? -2.049 9.762 -16.546 1.00 35.88 285 ALA A C 1
ATOM 2203 O O . ALA A 1 285 ? -2.644 10.657 -15.932 1.00 35.90 285 ALA A O 1
ATOM 2205 N N . VAL A 1 286 ? -2.701 8.789 -17.176 1.00 34.69 286 VAL A N 1
ATOM 2206 C CA . VAL A 1 286 ? -4.151 8.845 -17.268 1.00 34.59 286 VAL A CA 1
ATOM 2207 C C . VAL A 1 286 ? -4.769 8.609 -15.900 1.00 35.82 286 VAL A C 1
ATOM 2208 O O . VAL A 1 286 ? -5.719 9.297 -15.509 1.00 33.36 286 VAL A O 1
ATOM 2212 N N . SER A 1 287 ? -4.209 7.665 -15.133 1.00 38.36 287 SER A N 1
ATOM 2213 C CA . SER A 1 287 ? -4.689 7.424 -13.772 1.00 35.41 287 SER A CA 1
ATOM 2214 C C . SER A 1 287 ? -4.484 8.649 -12.888 1.00 37.28 287 SER A C 1
ATOM 2215 O O . SER A 1 287 ? -5.411 9.081 -12.190 1.00 39.72 287 SER A O 1
ATOM 2218 N N . ASP A 1 288 ? -3.269 9.217 -12.893 1.00 37.43 288 ASP A N 1
ATOM 2219 C CA . ASP A 1 288 ? -3.025 10.441 -12.126 1.00 38.87 288 ASP A CA 1
ATOM 2220 C C . ASP A 1 288 ? -4.057 11.503 -12.471 1.00 40.49 288 ASP A C 1
ATOM 2221 O O . ASP A 1 288 ? -4.674 12.112 -11.585 1.00 41.02 288 ASP A O 1
ATOM 2226 N N . CYS A 1 289 ? -4.258 11.730 -13.770 1.00 35.31 289 CYS A N 1
ATOM 2227 C CA . CYS A 1 289 ? -5.151 12.787 -14.214 1.00 32.60 289 CYS A CA 1
ATOM 2228 C C . CYS A 1 289 ? -6.586 12.504 -13.795 1.00 35.66 289 CYS A C 1
ATOM 2229 O O . CYS A 1 289 ? -7.298 13.404 -13.337 1.00 38.86 289 CYS A O 1
ATOM 2232 N N . PHE A 1 290 ? -7.014 11.245 -13.909 1.00 37.50 290 PHE A N 1
ATOM 2233 C CA . PHE A 1 290 ? -8.355 10.851 -13.493 1.00 36.22 290 PHE A CA 1
ATOM 2234 C C . PHE A 1 290 ? -8.571 11.112 -12.006 1.00 38.46 290 PHE A C 1
ATOM 2235 O O . PHE A 1 290 ? -9.586 11.695 -11.611 1.00 35.26 290 PHE A O 1
ATOM 2243 N N . TRP A 1 291 ? -7.624 10.691 -11.164 1.00 35.91 291 TRP A N 1
ATOM 2244 C CA . TRP A 1 291 ? -7.833 10.854 -9.726 1.00 40.83 291 TRP A CA 1
ATOM 2245 C C . TRP A 1 291 ? -7.803 12.319 -9.328 1.00 43.42 291 TRP A C 1
ATOM 2246 O O . TRP A 1 291 ? -8.624 12.760 -8.514 1.00 42.74 291 TRP A O 1
ATOM 2257 N N . LYS A 1 292 ? -6.865 13.088 -9.891 1.00 45.65 292 LYS A N 1
ATOM 2258 C CA . LYS A 1 292 ? -6.861 14.525 -9.659 1.00 41.39 292 LYS A CA 1
ATOM 2259 C C . LYS A 1 292 ? -8.210 15.127 -10.023 1.00 48.48 292 LYS A C 1
ATOM 2260 O O . LYS A 1 292 ? -8.773 15.924 -9.258 1.00 50.62 292 LYS A O 1
ATOM 2266 N N . MET A 1 293 ? -8.774 14.726 -11.167 1.00 44.41 293 MET A N 1
ATOM 2267 C CA . MET A 1 293 ? -10.042 15.329 -11.548 1.00 41.02 293 MET A CA 1
ATOM 2268 C C . MET A 1 293 ? -11.168 14.867 -10.635 1.00 42.61 293 MET A C 1
ATOM 2269 O O . MET A 1 293 ? -12.093 15.637 -10.364 1.00 44.79 293 MET A O 1
ATOM 2274 N N . VAL A 1 294 ? -11.093 13.641 -10.113 1.00 42.51 294 VAL A N 1
ATOM 2275 C CA . VAL A 1 294 ? -12.122 13.173 -9.182 1.00 43.13 294 VAL A CA 1
ATOM 2276 C C . VAL A 1 294 ? -12.075 13.990 -7.896 1.00 45.18 294 VAL A C 1
ATOM 2277 O O . VAL A 1 294 ? -13.101 14.469 -7.399 1.00 46.80 294 VAL A O 1
ATOM 2281 N N . ARG A 1 295 ? -10.875 14.153 -7.335 1.00 47.67 295 ARG A N 1
ATOM 2282 C CA . ARG A 1 295 ? -10.726 14.921 -6.101 1.00 48.59 295 ARG A CA 1
ATOM 2283 C C . ARG A 1 295 ? -11.131 16.374 -6.297 1.00 51.69 295 ARG A C 1
ATOM 2284 O O . ARG A 1 295 ? -11.722 16.974 -5.397 1.00 59.31 295 ARG A O 1
ATOM 2292 N N . GLU A 1 296 ? -10.868 16.946 -7.475 1.00 53.22 296 GLU A N 1
ATOM 2293 C CA . GLU A 1 296 ? -11.301 18.313 -7.732 1.00 49.84 296 GLU A CA 1
ATOM 2294 C C . GLU A 1 296 ? -12.765 18.428 -8.135 1.00 46.08 296 GLU A C 1
ATOM 2295 O O . GLU A 1 296 ? -13.262 19.550 -8.202 1.00 58.63 296 GLU A O 1
ATOM 2301 N N . SER A 1 297 ? -13.464 17.325 -8.422 1.00 47.67 297 SER A N 1
ATOM 2302 C CA . SER A 1 297 ? -14.846 17.394 -8.900 1.00 48.83 297 SER A CA 1
ATOM 2303 C C . SER A 1 297 ? -15.895 16.959 -7.898 1.00 54.89 297 SER A C 1
ATOM 2304 O O . SER A 1 297 ? -17.040 17.420 -7.992 1.00 55.28 297 SER A O 1
ATOM 2307 N N . VAL A 1 298 ? -15.588 16.055 -7.006 1.00 52.95 298 VAL A N 1
ATOM 2308 C CA . VAL A 1 298 ? -16.677 15.474 -6.260 1.00 58.74 298 VAL A CA 1
ATOM 2309 C C . VAL A 1 298 ? -17.326 16.467 -5.346 1.00 62.58 298 VAL A C 1
ATOM 2310 O O . VAL A 1 298 ? -18.509 16.462 -5.191 1.00 62.33 298 VAL A O 1
ATOM 2314 N N . GLU A 1 299 ? -16.544 17.332 -4.744 1.00 62.97 299 GLU A N 1
ATOM 2315 C CA . GLU A 1 299 ? -17.109 18.224 -3.761 1.00 72.46 299 GLU A CA 1
ATOM 2316 C C . GLU A 1 299 ? -18.025 19.217 -4.379 1.00 69.63 299 GLU A C 1
ATOM 2317 O O . GLU A 1 299 ? -19.127 19.430 -3.931 1.00 71.20 299 GLU A O 1
ATOM 2323 N N . GLN A 1 300 ? -17.558 19.802 -5.450 1.00 70.51 300 GLN A N 1
ATOM 2324 C CA . GLN A 1 300 ? -18.352 20.698 -6.216 1.00 71.26 300 GLN A CA 1
ATOM 2325 C C . GLN A 1 300 ? -19.585 19.998 -6.696 1.00 68.06 300 GLN A C 1
ATOM 2326 O O . GLN A 1 300 ? -20.486 20.581 -7.196 1.00 71.79 300 GLN A O 1
ATOM 2332 N N . GLN A 1 301 ? -19.647 18.715 -6.516 1.00 1.00 301 GLN A N 1
ATOM 2333 C CA . GLN A 1 301 ? -20.810 18.023 -6.977 1.00 1.00 301 GLN A CA 1
ATOM 2334 C C . GLN A 1 301 ? -21.584 17.415 -5.808 1.00 1.00 301 GLN A C 1
ATOM 2335 O O . GLN A 1 301 ? -22.729 17.079 -5.952 1.00 1.00 301 GLN A O 1
ATOM 2341 N N . ALA A 1 302 ? -20.891 17.220 -4.688 1.00 1.00 302 ALA A N 1
ATOM 2342 C CA . ALA A 1 302 ? -21.348 17.394 -3.302 1.00 1.00 302 ALA A CA 1
ATOM 2343 C C . ALA A 1 302 ? -22.061 18.738 -3.149 1.00 1.00 302 ALA A C 1
ATOM 2344 O O . ALA A 1 302 ? -23.152 18.820 -2.565 1.00 1.00 302 ALA A O 1
ATOM 2346 N N . ASP A 1 303 ? -21.414 19.754 -3.688 1.00 1.00 303 ASP A N 1
ATOM 2347 C CA . ASP A 1 303 ? -21.920 21.134 -3.656 1.00 1.00 303 ASP A CA 1
ATOM 2348 C C . ASP A 1 303 ? -23.299 21.200 -4.315 1.00 1.00 303 ASP A C 1
ATOM 2349 O O . ASP A 1 303 ? -24.237 21.801 -3.773 1.00 1.00 303 ASP A O 1
ATOM 2354 N N . SER A 1 304 ? -23.371 20.573 -5.474 1.00 1.00 304 SER A N 1
ATOM 2355 C CA . SER A 1 304 ? -24.601 20.512 -6.277 1.00 1.00 304 SER A CA 1
ATOM 2356 C C . SER A 1 304 ? -25.729 19.881 -5.458 1.00 1.00 304 SER A C 1
ATOM 2357 O O . SER A 1 304 ? -26.855 20.398 -5.418 1.00 1.00 304 SER A O 1
ATOM 2360 N N . PHE A 1 305 ? -25.381 18.774 -4.828 1.00 1.00 305 PHE A N 1
ATOM 2361 C CA . PHE A 1 305 ? -26.310 18.008 -3.986 1.00 1.00 305 PHE A CA 1
ATOM 2362 C C . PHE A 1 305 ? -26.860 18.897 -2.870 1.00 1.00 305 PHE A C 1
ATOM 2363 O O . PHE A 1 305 ? -28.073 18.923 -2.613 1.00 1.00 305 PHE A O 1
ATOM 2371 N N . LYS A 1 306 ? -25.937 19.601 -2.239 1.00 1.00 306 LYS A N 1
ATOM 2372 C CA . LYS A 1 306 ? -26.248 20.520 -1.134 1.00 1.00 306 LYS A CA 1
ATOM 2373 C C . LYS A 1 306 ? -27.249 21.578 -1.599 1.00 1.00 306 LYS A C 1
ATOM 2374 O O . LYS A 1 306 ? -28.245 21.859 -0.915 1.00 1.00 306 LYS A O 1
ATOM 2380 N N . ALA A 1 307 ? -26.946 22.131 -2.758 1.00 1.00 307 ALA A N 1
ATOM 2381 C CA . ALA A 1 307 ? -27.772 23.171 -3.389 1.00 1.00 307 ALA A CA 1
ATOM 2382 C C . ALA A 1 307 ? -29.195 22.651 -3.603 1.00 1.00 307 ALA A C 1
ATOM 2383 O O . ALA A 1 307 ? -30.179 23.335 -3.284 1.00 1.00 307 ALA A O 1
ATOM 2385 N N . THR A 1 308 ? -29.251 21.447 -4.140 1.00 1.00 308 THR A N 1
ATOM 2386 C CA . THR A 1 308 ? -30.518 20.758 -4.431 1.00 1.00 308 THR A CA 1
ATOM 2387 C C . THR A 1 308 ? -31.342 20.616 -3.150 1.00 1.00 308 THR A C 1
ATOM 2388 O O . THR A 1 308 ? -32.548 20.906 -3.132 1.00 1.00 308 THR A O 1
ATOM 2392 N N . ARG A 1 309 ? -30.751 20.108 -2.083 1.00 1.00 309 ARG A N 1
ATOM 2393 C CA . ARG A 1 309 ? -31.557 19.743 -0.912 1.00 1.00 309 ARG A CA 1
ATOM 2394 C C . ARG A 1 309 ? -32.552 20.808 -0.514 1.00 1.00 309 ARG A C 1
ATOM 2395 O O . ARG A 1 309 ? -33.713 20.522 -0.315 1.00 1.00 309 ARG A O 1
ATOM 2403 N N . PHE A 1 310 ? -32.090 22.038 -0.379 1.00 91.85 310 PHE A N 1
ATOM 2404 C CA . PHE A 1 310 ? -32.942 23.096 0.088 1.00 91.49 310 PHE A CA 1
ATOM 2405 C C . PHE A 1 310 ? -33.269 24.181 -0.910 1.00 94.45 310 PHE A C 1
ATOM 2406 O O . PHE A 1 310 ? -34.380 24.661 -0.923 1.00 94.94 310 PHE A O 1
ATOM 2414 N N . ASN A 1 311 ? -32.307 24.608 -1.715 1.00 92.78 311 ASN A N 1
ATOM 2415 C CA . ASN A 1 311 ? -32.533 25.786 -2.534 1.00 88.11 311 ASN A CA 1
ATOM 2416 C C . ASN A 1 311 ? -33.976 25.730 -2.916 1.00 92.35 311 ASN A C 1
ATOM 2417 O O . ASN A 1 311 ? -34.731 26.744 -2.913 1.00 90.91 311 ASN A O 1
ATOM 2422 N N . LEU A 1 312 ? -34.355 24.504 -3.216 1.00 97.19 312 LEU A N 1
ATOM 2423 C CA . LEU A 1 312 ? -35.714 24.186 -3.519 1.00 96.03 312 LEU A CA 1
ATOM 2424 C C . LEU A 1 312 ? -36.293 23.359 -2.367 1.00 96.63 312 LEU A C 1
ATOM 2425 O O . LEU A 1 312 ? -36.918 23.942 -1.485 1.00 95.90 312 LEU A O 1
ATOM 2430 N N . GLU A 1 313 ? -36.070 22.050 -2.308 1.00 100.73 313 GLU A N 1
ATOM 2431 C CA . GLU A 1 313 ? -36.600 21.283 -1.177 1.00 96.40 313 GLU A CA 1
ATOM 2432 C C . GLU A 1 313 ? -38.034 21.670 -0.875 1.00 96.14 313 GLU A C 1
ATOM 2433 O O . GLU A 1 313 ? -38.835 20.840 -0.440 1.00 94.15 313 GLU A O 1
ATOM 2435 N N . VAL A 1 332 ? -32.475 12.570 -6.088 1.00 76.39 332 VAL A N 1
ATOM 2436 C CA . VAL A 1 332 ? -31.244 13.050 -5.472 1.00 80.09 332 VAL A CA 1
ATOM 2437 C C . VAL A 1 332 ? -31.134 12.507 -4.050 1.00 83.88 332 VAL A C 1
ATOM 2438 O O . VAL A 1 332 ? -30.357 13.015 -3.228 1.00 83.24 332 VAL A O 1
ATOM 2440 N N . ARG A 1 333 ? -31.913 11.462 -3.764 1.00 81.39 333 ARG A N 1
ATOM 2441 C CA . ARG A 1 333 ? -32.031 10.964 -2.398 1.00 82.96 333 ARG A CA 1
ATOM 2442 C C . ARG A 1 333 ? -30.858 10.167 -1.839 1.00 83.02 333 ARG A C 1
ATOM 2443 O O . ARG A 1 333 ? -30.115 10.665 -0.983 1.00 81.01 333 ARG A O 1
ATOM 2445 N N . GLU A 1 334 ? -30.689 8.931 -2.316 1.00 83.57 334 GLU A N 1
ATOM 2446 C CA . GLU A 1 334 ? -29.593 8.064 -1.895 1.00 85.45 334 GLU A CA 1
ATOM 2447 C C . GLU A 1 334 ? -28.436 8.260 -2.866 1.00 85.44 334 GLU A C 1
ATOM 2448 O O . GLU A 1 334 ? -27.382 7.637 -2.685 1.00 80.68 334 GLU A O 1
ATOM 2450 N N . ILE A 1 335 ? -28.615 9.095 -3.894 1.00 82.90 335 ILE A N 1
ATOM 2451 C CA . ILE A 1 335 ? -27.496 9.460 -4.754 1.00 81.47 335 ILE A CA 1
ATOM 2452 C C . ILE A 1 335 ? -26.521 10.345 -3.989 1.00 80.03 335 ILE A C 1
ATOM 2453 O O . ILE A 1 335 ? -25.298 10.206 -4.112 1.00 79.96 335 ILE A O 1
ATOM 2458 N N . GLN A 1 336 ? -27.043 11.231 -3.147 1.00 79.87 336 GLN A N 1
ATOM 2459 C CA . GLN A 1 336 ? -26.181 12.159 -2.439 1.00 80.75 336 GLN A CA 1
ATOM 2460 C C . GLN A 1 336 ? -25.388 11.478 -1.333 1.00 76.20 336 GLN A C 1
ATOM 2461 O O . GLN A 1 336 ? -24.266 11.899 -1.033 1.00 72.28 336 GLN A O 1
ATOM 2467 N N . GLU A 1 337 ? -25.931 10.415 -0.739 1.00 77.78 337 GLU A N 1
ATOM 2468 C CA . GLU A 1 337 ? -25.236 9.794 0.382 1.00 79.22 337 GLU A CA 1
ATOM 2469 C C . GLU A 1 337 ? -24.172 8.801 -0.070 1.00 74.48 337 GLU A C 1
ATOM 2470 O O . GLU A 1 337 ? -23.168 8.633 0.629 1.00 68.06 337 GLU A O 1
ATOM 2476 N N . LYS A 1 338 ? -24.342 8.161 -1.232 1.00 73.59 338 LYS A N 1
ATOM 2477 C CA . LYS A 1 338 ? -23.240 7.394 -1.809 1.00 68.03 338 LYS A CA 1
ATOM 2478 C C . LYS A 1 338 ? -22.077 8.308 -2.172 1.00 63.16 338 LYS A C 1
ATOM 2479 O O . LYS A 1 338 ? -20.904 7.990 -1.917 1.00 60.33 338 LYS A O 1
ATOM 2485 N N . LEU A 1 339 ? -22.389 9.464 -2.755 1.00 61.70 339 LEU A N 1
ATOM 2486 C CA . LEU A 1 339 ? -21.352 10.446 -3.046 1.00 64.44 339 LEU A CA 1
ATOM 2487 C C . LEU A 1 339 ? -20.702 10.940 -1.762 1.00 65.69 339 LEU A C 1
ATOM 2488 O O . LEU A 1 339 ? -19.489 11.189 -1.723 1.00 61.04 339 LEU A O 1
ATOM 2493 N N . ASP A 1 340 ? -21.496 11.075 -0.695 1.00 68.57 340 ASP A N 1
ATOM 2494 C CA . ASP A 1 340 ? -20.967 11.534 0.586 1.00 66.73 340 ASP A CA 1
ATOM 2495 C C . ASP A 1 340 ? -20.068 10.484 1.229 1.00 65.00 340 ASP A C 1
ATOM 2496 O O . ASP A 1 340 ? -19.007 10.814 1.771 1.00 64.68 340 ASP A O 1
ATOM 2501 N N . ALA A 1 341 ? -20.473 9.215 1.169 1.00 60.27 341 ALA A N 1
ATOM 2502 C CA . ALA A 1 341 ? -19.615 8.127 1.623 1.00 62.36 341 ALA A CA 1
ATOM 2503 C C . ALA A 1 341 ? -18.289 8.113 0.869 1.00 67.67 341 ALA A C 1
ATOM 2504 O O . ALA A 1 341 ? -17.221 7.931 1.477 1.00 67.61 341 ALA A O 1
ATOM 2506 N N . PHE A 1 342 ? -18.333 8.317 -0.458 1.00 63.69 342 PHE A N 1
ATOM 2507 C CA . PHE A 1 342 ? -17.095 8.289 -1.235 1.00 58.48 342 PHE A CA 1
ATOM 2508 C C . PHE A 1 342 ? -16.191 9.473 -0.908 1.00 61.50 342 PHE A C 1
ATOM 2509 O O . PHE A 1 342 ? -14.975 9.303 -0.767 1.00 62.79 342 PHE A O 1
ATOM 2517 N N . ILE A 1 343 ? -16.750 10.686 -0.816 1.00 64.98 343 ILE A N 1
ATOM 2518 C CA . ILE A 1 343 ? -15.906 11.836 -0.485 1.00 67.92 343 ILE A CA 1
ATOM 2519 C C . ILE A 1 343 ? -15.374 11.696 0.938 1.00 71.17 343 ILE A C 1
ATOM 2520 O O . ILE A 1 343 ? -14.266 12.160 1.248 1.00 68.74 343 ILE A O 1
ATOM 2525 N N . GLU A 1 344 ? -16.136 11.032 1.813 1.00 69.03 344 GLU A N 1
ATOM 2526 C CA . GLU A 1 344 ? -15.633 10.658 3.128 1.00 74.25 344 GLU A CA 1
ATOM 2527 C C . GLU A 1 344 ? -14.374 9.811 2.996 1.00 73.56 344 GLU A C 1
ATOM 2528 O O . GLU A 1 344 ? -13.306 10.175 3.503 1.00 72.76 344 GLU A O 1
ATOM 2534 N N . ALA A 1 345 ? -14.480 8.680 2.291 1.00 67.37 345 ALA A N 1
ATOM 2535 C CA . ALA A 1 345 ? -13.319 7.814 2.137 1.00 60.84 345 ALA A CA 1
ATOM 2536 C C . ALA A 1 345 ? -12.174 8.517 1.421 1.00 67.87 345 ALA A C 1
ATOM 2537 O O . ALA A 1 345 ? -11.004 8.219 1.683 1.00 75.82 345 ALA A O 1
ATOM 2539 N N . LEU A 1 346 ? -12.544 9.267 0.411 1.00 71.07 346 LEU A N 1
ATOM 2540 C CA . LEU A 1 346 ? -11.529 9.857 -0.373 1.00 72.38 346 LEU A CA 1
ATOM 2541 C C . LEU A 1 346 ? -10.405 10.590 0.209 1.00 77.79 346 LEU A C 1
ATOM 2542 O O . LEU A 1 346 ? -9.289 10.366 -0.193 1.00 81.89 346 LEU A O 1
ATOM 2547 N N . HIS A 1 347 ? -10.682 11.429 1.180 1.00 81.72 347 HIS A N 1
ATOM 2548 C CA . HIS A 1 347 ? -9.676 11.950 2.079 1.00 87.84 347 HIS A CA 1
ATOM 2549 C C . HIS A 1 347 ? -9.057 10.990 3.059 1.00 88.69 347 HIS A C 1
ATOM 2550 O O . HIS A 1 347 ? -9.310 11.091 4.235 1.00 84.36 347 HIS A O 1
ATOM 2557 N N . GLN A 1 348 ? -8.239 10.076 2.569 1.00 91.82 348 GLN A N 1
ATOM 2558 C CA . GLN A 1 348 ? -7.604 9.073 3.403 1.00 89.47 348 GLN A CA 1
ATOM 2559 C C . GLN A 1 348 ? -8.449 8.725 4.622 1.00 85.61 348 GLN A C 1
ATOM 2560 O O . GLN A 1 348 ? -9.670 8.858 4.612 1.00 79.42 348 GLN A O 1
#

B-factor: mean 40.51, std 18.82, range [1.0, 100.73]

Solvent-accessible surface area: 15850 Å² total; per-residue (Å²): 98,33,3,56,56,1,5,74,3,1,38,46,21,24,121,145,119,81,65,210,79,28,79,47,53,2,0,26,0,0,0,0,1,23,60,36,2,11,11,12,15,0,0,1,1,6,0,82,4,21,1,15,16,63,32,85,74,86,12,63,9,77,0,0,4,18,0,4,0,6,99,8,113,129,28,10,0,27,15,79,131,49,106,124,104,3,48,11,88,111,105,139,38,20,50,33,0,73,103,47,0,81,54,73,19,151,140,21,32,145,184,66,56,13,8,4,90,92,43,8,20,3,41,0,60,0,82,49,8,34,91,0,0,0,1,2,0,2,6,1,13,91,96,56,81,124,82,37,19,122,87,3,66,119,43,1,58,64,10,2,100,64,46,0,102,15,40,33,0,0,0,0,0,0,5,27,13,35,54,82,18,125,157,30,52,0,10,92,18,0,36,116,36,5,69,151,6,132,5,0,5,0,0,2,0,45,0,7,69,1,46,164,116,68,104,40,63,60,81,7,50,62,18,4,86,28,139,41,15,105,12,122,20,96,20,27,21,0,0,0,6,19,82,77,152,73,84,60,61,21,132,30,2,66,102,61,3,95,86,28,10,125,99,1,117,1,35,146,95,56,35,3,89,74,122,34,10,32,0,126,42,0,7,63,32,0,13,102,18,0,30,110,23,0,135,108,3,0,66,98,13,6,64,30,17,117,44,25,138,128,119,126,112,68,84,68,23,21,112,76,2,50,46,1,19,137,34,22,106,210

Foldseek 3Di:
DLLVLVVVLVVVLPVCPDDDLRDDQFEAAEFAFAAQLQSVLLVCLQLQADAAQHFPDDWTAQEKEKEFEEEDAFFWKDWPPGDDTQRRVDVVSSVVRNVVNVVVQVVQADDLARHHHDYTYMYTYYHPHQGGMYMRAIHADDDDDPPHRPCHNVVRVVSSCVQLQSPLYQYEYRYELLDDLVVTDCLVVQCVRCVAAPRYEYEYEDVVNCVVDPDDPLVVLCVQVVNDRNGHHPGAAYEYRDDDGDDDGSVVRQVVQVVCQVPDPCDVVPSDHDCRYYSVSVSVVNSVSSLVSNLVPLVVVLVSCVCSCVVPNVPVSSVSSVVSNVVSVD